Protein AF-A0A6A5GXC2-F1 (afdb_monomer_lite)

pLDDT: mean 71.83, std 20.74, range [25.66, 94.94]

Organism: Caenorhabditis remanei (NCBI:txid31234)

Structure (mmCIF, N/CA/C/O backbone):
data_AF-A0A6A5GXC2-F1
#
_entry.id   AF-A0A6A5GXC2-F1
#
loop_
_atom_site.group_PDB
_atom_site.id
_atom_site.type_symbol
_atom_site.label_atom_id
_atom_site.label_alt_id
_atom_site.label_comp_id
_atom_site.label_asym_id
_atom_site.label_entity_id
_atom_site.label_seq_id
_atom_site.pdbx_PDB_ins_code
_atom_site.Cartn_x
_atom_site.Cartn_y
_atom_site.Cartn_z
_atom_site.occupancy
_atom_site.B_iso_or_equiv
_atom_site.auth_seq_id
_atom_site.auth_comp_id
_atom_site.auth_asym_id
_atom_site.auth_atom_id
_atom_site.pdbx_PDB_model_num
ATOM 1 N N . MET A 1 1 ? 0.420 6.815 3.895 1.00 83.75 1 MET A N 1
ATOM 2 C CA . MET A 1 1 ? -0.175 5.538 4.360 1.00 83.75 1 MET A CA 1
ATOM 3 C C . MET A 1 1 ? -1.663 5.620 4.119 1.00 83.75 1 MET A C 1
ATOM 5 O O . MET A 1 1 ? -2.232 6.688 4.303 1.00 83.75 1 MET A O 1
ATOM 9 N N . GLU A 1 2 ? -2.274 4.521 3.704 1.00 85.44 2 GLU A N 1
ATOM 10 C CA . GLU A 1 2 ? -3.688 4.457 3.348 1.00 85.44 2 GLU A CA 1
ATOM 11 C C . GLU A 1 2 ? -4.340 3.332 4.163 1.00 85.44 2 GLU A C 1
ATOM 13 O O . GLU A 1 2 ? -3.751 2.260 4.303 1.00 85.44 2 GLU A O 1
ATOM 18 N N . ILE A 1 3 ? -5.524 3.574 4.725 1.00 88.31 3 ILE A N 1
ATOM 19 C CA . ILE A 1 3 ? -6.339 2.590 5.449 1.00 88.31 3 ILE A CA 1
ATOM 20 C C . ILE A 1 3 ? -7.726 2.559 4.806 1.00 88.31 3 ILE A C 1
ATOM 22 O O . ILE A 1 3 ? -8.329 3.608 4.586 1.00 88.31 3 ILE A O 1
ATOM 26 N N . LEU A 1 4 ? -8.235 1.357 4.548 1.00 90.12 4 LEU A N 1
ATOM 27 C CA . LEU A 1 4 ? -9.631 1.091 4.220 1.00 90.12 4 LEU A CA 1
ATOM 28 C C . LEU A 1 4 ? -10.255 0.357 5.414 1.00 90.12 4 LEU A C 1
ATOM 30 O O . LEU A 1 4 ? -9.763 -0.704 5.798 1.00 90.12 4 LEU A O 1
ATOM 34 N N . ILE A 1 5 ? -11.305 0.921 6.011 1.00 92.44 5 ILE A N 1
ATOM 35 C CA . ILE A 1 5 ? -11.940 0.411 7.236 1.00 92.44 5 ILE A CA 1
ATOM 36 C C . ILE A 1 5 ? -13.462 0.343 7.089 1.00 92.44 5 ILE A C 1
ATOM 38 O O . ILE A 1 5 ? -14.078 1.229 6.505 1.00 92.44 5 ILE A O 1
ATOM 42 N N . GLU A 1 6 ? -14.074 -0.705 7.631 1.00 93.81 6 GLU A N 1
ATOM 43 C CA . GLU A 1 6 ? -15.514 -0.951 7.602 1.00 93.81 6 GLU A CA 1
ATOM 44 C C . GLU A 1 6 ? -15.979 -1.538 8.944 1.00 93.81 6 GLU A C 1
ATOM 46 O O . GLU A 1 6 ? -15.359 -2.454 9.493 1.00 93.81 6 GLU A O 1
ATOM 51 N N . SER A 1 7 ? -17.090 -1.020 9.466 1.00 93.38 7 SER A N 1
ATOM 52 C CA . SER A 1 7 ? -17.724 -1.469 10.709 1.00 93.38 7 SER A CA 1
ATOM 53 C C . SER A 1 7 ? -19.092 -2.078 10.410 1.00 93.38 7 SER A C 1
ATOM 55 O O . SER A 1 7 ? -19.846 -1.525 9.616 1.00 93.38 7 SER A O 1
ATOM 57 N N . GLY A 1 8 ? -19.449 -3.180 11.072 1.00 93.12 8 GLY A N 1
ATOM 58 C CA . GLY A 1 8 ? -20.796 -3.766 11.020 1.00 93.12 8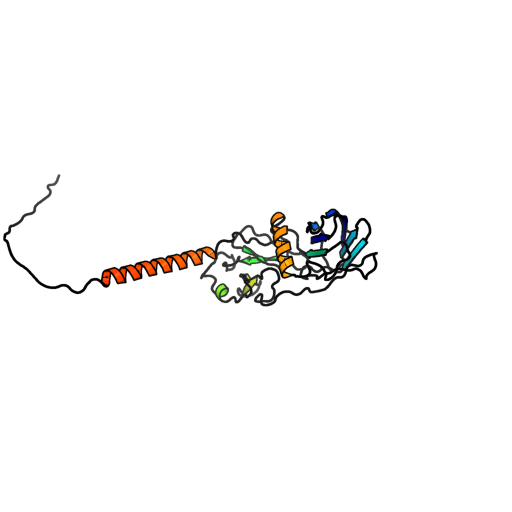 GLY A CA 1
ATOM 59 C C . GLY A 1 8 ? -21.833 -2.991 11.847 1.00 93.12 8 GLY A C 1
ATOM 60 O O . GLY A 1 8 ? -23.008 -3.341 11.860 1.00 93.12 8 GLY A O 1
ATOM 61 N N . ALA A 1 9 ? -21.415 -1.935 12.553 1.00 92.44 9 ALA A N 1
ATOM 62 C CA . ALA A 1 9 ? -22.283 -1.063 13.340 1.00 92.44 9 ALA A CA 1
ATOM 63 C C . ALA A 1 9 ? -21.926 0.420 13.149 1.00 92.44 9 ALA A C 1
ATOM 65 O O . ALA A 1 9 ? -20.774 0.771 12.887 1.00 92.44 9 ALA A O 1
ATOM 66 N N . SER A 1 10 ? -22.908 1.307 13.319 1.00 93.75 10 SER A N 1
ATOM 67 C CA . SER A 1 10 ? -22.686 2.756 13.248 1.00 93.75 10 SER A CA 1
ATOM 68 C C . SER A 1 10 ? -21.983 3.249 14.518 1.00 93.75 10 SER A C 1
ATOM 70 O O . SER A 1 10 ? -22.605 3.271 15.579 1.00 93.75 10 SER A O 1
ATOM 72 N N . ILE A 1 11 ? -20.716 3.665 14.426 1.00 93.12 11 ILE A N 1
ATOM 73 C CA . ILE A 1 11 ? -19.897 4.062 15.590 1.00 93.12 11 ILE A CA 1
ATOM 74 C C . ILE A 1 11 ? -19.119 5.360 15.363 1.00 93.12 11 ILE A C 1
ATOM 76 O O . ILE A 1 11 ? -18.711 5.658 14.241 1.00 93.12 11 ILE A O 1
ATOM 80 N N . HIS A 1 12 ? -18.870 6.097 16.446 1.00 94.25 12 HIS A N 1
ATOM 81 C CA . HIS A 1 12 ? -17.772 7.059 16.479 1.00 94.25 12 HIS A CA 1
ATOM 82 C C . HIS A 1 12 ? -16.473 6.272 16.680 1.00 94.25 12 HIS A C 1
ATOM 84 O O . HIS A 1 12 ? -16.412 5.401 17.548 1.00 94.25 12 HIS A O 1
ATOM 90 N N . ALA A 1 13 ? -15.458 6.564 15.871 1.00 92.88 13 ALA A N 1
ATOM 91 C CA . ALA A 1 13 ? -14.142 5.946 15.950 1.00 92.88 13 ALA A CA 1
ATOM 92 C C . ALA A 1 13 ? -13.040 7.015 15.939 1.00 92.88 13 ALA A C 1
ATOM 94 O O . ALA A 1 13 ? -13.012 7.883 15.059 1.00 92.88 13 ALA A O 1
ATOM 95 N N . GLU A 1 14 ? -12.114 6.921 16.889 1.00 94.94 14 GLU A N 1
ATOM 96 C CA . GLU A 1 14 ? -10.816 7.592 16.846 1.00 94.94 14 GLU A CA 1
ATOM 97 C C . GLU A 1 14 ? -9.795 6.628 16.240 1.00 94.94 14 GLU A C 1
ATOM 99 O O . GLU A 1 14 ? -9.638 5.511 16.728 1.00 94.94 14 GLU A O 1
ATOM 104 N N . LEU A 1 15 ? -9.078 7.044 15.197 1.00 94.56 15 LEU A N 1
ATOM 105 C CA . LEU A 1 15 ? -7.889 6.341 14.719 1.00 94.56 15 LEU A CA 1
ATOM 106 C C . LEU A 1 15 ? -6.648 7.157 15.074 1.00 94.56 15 LEU A C 1
ATOM 108 O O . LEU A 1 15 ? -6.457 8.267 14.569 1.00 94.56 15 LEU A O 1
ATOM 112 N N . VAL A 1 16 ? -5.793 6.568 15.908 1.00 94.44 16 VAL A N 1
ATOM 113 C CA . VAL A 1 16 ? -4.503 7.109 16.336 1.00 94.44 16 VAL A CA 1
ATOM 114 C C . VAL A 1 16 ? -3.392 6.309 15.663 1.00 94.44 16 VAL A C 1
ATOM 116 O O . VAL A 1 16 ? -3.154 5.144 15.983 1.00 94.44 16 VAL A O 1
ATOM 119 N N . VAL A 1 17 ? -2.682 6.940 14.733 1.00 93.31 17 VAL A N 1
ATOM 120 C CA . VAL A 1 17 ? -1.524 6.357 14.050 1.00 93.31 17 VAL A CA 1
ATOM 121 C C . VAL A 1 17 ? -0.259 6.957 14.650 1.00 93.31 17 VAL A C 1
ATOM 123 O O . VAL A 1 17 ? 0.004 8.145 14.472 1.00 93.31 17 VAL A O 1
ATOM 126 N N . THR A 1 18 ? 0.535 6.144 15.343 1.00 91.75 18 THR A N 1
ATOM 127 C CA . THR A 1 18 ? 1.796 6.555 15.975 1.00 91.75 18 THR A CA 1
ATOM 128 C C . THR A 1 18 ? 2.974 5.834 15.334 1.00 91.75 18 THR A C 1
ATOM 130 O O . THR A 1 18 ? 3.013 4.606 15.281 1.00 91.75 18 THR A O 1
ATOM 133 N N . TYR A 1 19 ? 3.963 6.596 14.879 1.00 87.94 19 TYR A N 1
ATOM 134 C CA . TYR A 1 19 ? 5.218 6.092 14.330 1.00 87.94 19 TYR A CA 1
ATOM 135 C C . TYR A 1 19 ? 6.380 6.937 14.863 1.00 87.94 19 TYR A C 1
ATOM 137 O O . TYR A 1 19 ? 6.402 8.161 14.699 1.00 87.94 19 TYR A O 1
ATOM 145 N N . GLU A 1 20 ? 7.357 6.281 15.495 1.00 83.62 20 GLU A N 1
ATOM 146 C CA . GLU A 1 20 ? 8.390 6.953 16.298 1.00 83.62 20 GLU A CA 1
ATOM 147 C C . GLU A 1 20 ? 7.754 7.947 17.293 1.00 83.62 20 GLU A C 1
ATOM 149 O O . GLU A 1 20 ? 6.869 7.570 18.055 1.00 83.62 20 GLU A O 1
ATOM 154 N N . ASN A 1 21 ? 8.173 9.215 17.264 1.00 82.31 21 ASN A N 1
ATOM 155 C CA . ASN A 1 21 ? 7.678 10.278 18.140 1.00 82.31 21 ASN A CA 1
ATOM 156 C C . ASN A 1 21 ? 6.578 11.128 17.465 1.00 82.31 21 ASN A C 1
ATOM 158 O O . ASN A 1 21 ? 6.318 12.250 17.897 1.00 82.31 21 ASN A O 1
ATOM 162 N N . LYS A 1 22 ? 5.978 10.649 16.365 1.00 87.56 22 LYS A N 1
ATOM 163 C CA . LYS A 1 22 ? 4.886 11.328 15.653 1.00 87.56 22 LYS A CA 1
ATOM 164 C C . LYS A 1 22 ? 3.589 10.544 15.817 1.00 87.56 22 LYS A C 1
ATOM 166 O O . LYS A 1 22 ? 3.535 9.380 15.429 1.00 87.56 22 LYS A O 1
ATOM 171 N N . SER A 1 23 ? 2.536 11.214 16.271 1.00 91.25 23 SER A N 1
ATOM 172 C CA . SER A 1 23 ? 1.166 10.692 16.253 1.00 91.25 23 SER A CA 1
ATOM 173 C C . SER A 1 23 ? 0.285 11.539 15.342 1.00 91.25 23 SER A C 1
ATOM 175 O O . SER A 1 23 ? 0.440 12.759 15.277 1.00 91.25 23 SER A O 1
ATOM 177 N N . GLN A 1 24 ? -0.647 10.896 14.646 1.00 93.75 24 GLN A N 1
ATOM 178 C CA . GLN A 1 24 ? -1.736 11.536 13.914 1.00 93.75 24 GLN A CA 1
ATOM 179 C C . GLN A 1 24 ? -3.055 10.943 14.383 1.00 93.75 24 GLN A C 1
ATOM 181 O O . GLN A 1 24 ? -3.175 9.728 14.514 1.00 93.75 24 GLN A O 1
ATOM 186 N N . VAL A 1 25 ? -4.032 11.811 14.626 1.00 93.00 25 VAL A N 1
ATOM 187 C CA . VAL A 1 25 ? -5.357 11.445 15.127 1.00 93.00 25 VAL A CA 1
ATOM 188 C C . VAL A 1 25 ? -6.393 11.816 14.074 1.00 93.00 25 VAL A C 1
ATOM 190 O O . VAL A 1 25 ? -6.326 12.896 13.482 1.00 93.00 25 VAL A O 1
ATOM 193 N N . THR A 1 26 ? -7.365 10.942 13.829 1.00 93.81 26 THR A N 1
ATOM 194 C CA . THR A 1 26 ? -8.531 11.272 13.009 1.00 93.81 26 THR A CA 1
ATOM 195 C C . THR A 1 26 ? -9.798 10.674 13.605 1.00 93.81 26 THR A C 1
ATOM 197 O O . THR A 1 26 ? -9.819 9.514 14.000 1.00 93.81 26 THR A O 1
ATOM 200 N N . TRP A 1 27 ? -10.861 11.474 13.636 1.00 92.94 27 TRP A N 1
ATOM 201 C CA . TRP A 1 27 ? -12.180 11.079 14.126 1.00 92.94 27 TRP A CA 1
ATOM 202 C C . TRP A 1 27 ? -13.110 10.809 12.944 1.00 92.94 27 TRP A C 1
ATOM 204 O O . TRP A 1 27 ? -13.134 11.601 11.994 1.00 92.94 27 TRP A O 1
ATOM 214 N N . ARG A 1 28 ? -13.869 9.710 12.974 1.00 92.56 28 ARG A N 1
ATOM 215 C CA . ARG A 1 28 ? -14.873 9.361 11.954 1.00 92.56 28 ARG A CA 1
ATOM 216 C C . ARG A 1 28 ? -16.154 8.836 12.589 1.00 92.56 28 ARG A C 1
ATOM 218 O O . ARG A 1 28 ? -16.118 8.212 13.644 1.00 92.56 28 ARG A O 1
ATOM 225 N N . GLN A 1 29 ? -17.276 9.068 11.912 1.00 93.75 29 GLN A N 1
ATOM 226 C CA . GLN A 1 29 ? -18.556 8.435 12.217 1.00 93.75 29 GLN A CA 1
ATOM 227 C C . GLN A 1 29 ? -18.783 7.321 11.195 1.00 93.75 29 GLN A C 1
ATOM 229 O O . GLN A 1 29 ? -19.499 7.511 10.209 1.00 93.75 29 GLN A O 1
ATOM 234 N N . LEU A 1 30 ? -18.154 6.169 11.439 1.00 93.25 30 LEU A N 1
ATOM 235 C CA . LEU A 1 30 ? -18.263 5.006 10.565 1.00 93.25 30 LEU A CA 1
ATOM 236 C C . LEU A 1 30 ? -19.730 4.577 10.480 1.00 93.25 30 LEU A C 1
ATOM 238 O O . LEU A 1 30 ? -20.412 4.439 11.501 1.00 93.25 30 LEU A O 1
ATOM 242 N N . LYS A 1 31 ? -20.221 4.370 9.260 1.00 93.94 31 LYS A N 1
ATOM 243 C CA . LYS A 1 31 ? -21.556 3.815 9.006 1.00 93.94 31 LYS A CA 1
ATOM 244 C C . LYS A 1 31 ? -21.475 2.293 8.915 1.00 93.94 31 LYS A C 1
ATOM 246 O O . LYS A 1 31 ? -20.462 1.758 8.470 1.00 93.94 31 LYS A O 1
ATOM 251 N N . ALA A 1 32 ? -22.557 1.618 9.300 1.00 93.62 32 ALA A N 1
ATOM 252 C CA . ALA A 1 32 ? -22.667 0.170 9.153 1.00 93.62 32 ALA A CA 1
ATOM 253 C C . ALA A 1 32 ? -22.467 -0.256 7.683 1.00 93.62 32 ALA A C 1
ATOM 255 O O . ALA A 1 32 ? -22.965 0.410 6.769 1.00 93.62 32 ALA A O 1
ATOM 256 N N . ASP A 1 33 ? -21.694 -1.325 7.480 1.00 91.56 33 ASP A N 1
ATOM 257 C CA . ASP A 1 33 ? -21.388 -1.981 6.198 1.00 91.56 33 ASP A CA 1
ATOM 258 C C . ASP A 1 33 ? -20.957 -1.014 5.072 1.00 91.56 33 ASP A C 1
ATOM 260 O O . ASP A 1 33 ? -21.214 -1.228 3.886 1.00 91.56 33 ASP A O 1
ATOM 264 N N . THR A 1 34 ? -20.301 0.092 5.447 1.00 90.75 34 THR A N 1
ATOM 265 C CA . THR A 1 34 ? -19.839 1.142 4.530 1.00 90.75 34 THR A CA 1
ATOM 266 C C . THR A 1 34 ? -18.327 1.349 4.682 1.00 90.75 34 THR A C 1
ATOM 268 O O . THR A 1 34 ? -17.902 1.883 5.708 1.00 90.75 34 THR A O 1
ATOM 271 N N . PRO A 1 35 ? -17.498 0.984 3.683 1.00 91.12 35 PRO A N 1
ATOM 272 C CA . PRO A 1 35 ? -16.059 1.222 3.748 1.00 91.12 35 PRO A CA 1
ATOM 273 C C . PRO A 1 35 ? -15.711 2.715 3.679 1.00 91.12 35 PRO A C 1
ATOM 275 O O . PRO A 1 35 ? -16.106 3.410 2.735 1.00 91.12 35 PRO A O 1
ATOM 278 N N . GLU A 1 36 ? -14.906 3.183 4.633 1.00 91.19 36 GLU A N 1
ATOM 279 C CA . GLU A 1 36 ? -14.249 4.491 4.619 1.00 91.19 36 GLU A CA 1
ATOM 280 C C . GLU A 1 36 ? -12.757 4.361 4.286 1.00 91.19 36 GLU A C 1
ATOM 282 O O . GLU A 1 36 ? -12.074 3.441 4.736 1.00 91.19 36 GLU A O 1
ATOM 287 N N . PHE A 1 37 ? -12.248 5.313 3.502 1.00 88.56 37 PHE A N 1
ATOM 288 C CA . PHE A 1 37 ? -10.847 5.399 3.089 1.00 88.56 37 PHE A CA 1
ATOM 289 C C . PHE A 1 37 ? -10.166 6.587 3.778 1.00 88.56 37 PHE A C 1
ATOM 291 O O . PHE A 1 37 ? -10.686 7.705 3.763 1.00 88.56 37 PHE A O 1
ATOM 298 N N . LEU A 1 38 ? -8.999 6.346 4.377 1.00 88.56 38 LEU A N 1
ATOM 299 C CA . LEU A 1 38 ? -8.275 7.290 5.226 1.00 88.56 38 LEU A CA 1
ATOM 300 C C . LEU A 1 38 ? -6.803 7.371 4.805 1.00 88.56 38 LEU A C 1
ATOM 302 O O . LEU A 1 38 ? -6.115 6.353 4.736 1.00 88.56 38 LEU A O 1
ATOM 306 N N . THR A 1 39 ? -6.304 8.585 4.574 1.00 87.00 39 THR A N 1
ATOM 307 C CA . THR A 1 39 ? -4.903 8.848 4.208 1.00 87.00 39 THR A CA 1
ATOM 308 C C . THR A 1 39 ? -4.171 9.541 5.357 1.00 87.00 39 THR A C 1
ATOM 310 O O . THR A 1 39 ? -4.708 10.456 5.978 1.00 87.00 39 THR A O 1
ATOM 313 N N . PHE A 1 40 ? -2.940 9.105 5.624 1.00 85.56 40 PHE A N 1
ATOM 314 C CA . PHE A 1 40 ? -2.052 9.630 6.662 1.00 85.56 40 PHE A CA 1
ATOM 315 C C . PHE A 1 40 ? -0.638 9.835 6.092 1.00 85.56 40 PHE A C 1
ATOM 317 O O . PHE A 1 40 ? 0.011 8.869 5.672 1.00 85.56 40 PHE A O 1
ATOM 324 N N . ASP A 1 41 ? -0.147 11.075 6.088 1.00 84.19 41 ASP A N 1
ATOM 325 C CA . ASP A 1 41 ? 1.068 11.491 5.368 1.00 84.19 41 ASP A CA 1
ATOM 326 C C . ASP A 1 41 ? 2.206 11.951 6.293 1.00 84.19 41 ASP A C 1
ATOM 328 O O . ASP A 1 41 ? 2.036 12.120 7.494 1.00 84.19 41 ASP A O 1
ATOM 332 N N . GLY A 1 42 ? 3.417 12.149 5.760 1.00 78.19 42 GLY A N 1
ATOM 333 C CA . GLY A 1 42 ? 4.556 12.677 6.535 1.00 78.19 42 GLY A CA 1
ATOM 334 C C . GLY A 1 42 ? 5.203 11.700 7.535 1.00 78.19 42 GLY A C 1
ATOM 335 O O . GLY A 1 42 ? 6.134 12.080 8.264 1.00 78.19 42 GLY A O 1
ATOM 336 N N . PHE A 1 43 ? 4.757 10.441 7.552 1.00 77.81 43 PHE A N 1
ATOM 337 C CA . PHE A 1 43 ? 5.463 9.323 8.176 1.00 77.81 43 PHE A CA 1
ATOM 338 C C . PHE A 1 43 ? 6.628 8.870 7.285 1.00 77.81 43 PHE A C 1
ATOM 340 O O . PHE A 1 43 ? 6.420 8.409 6.164 1.00 77.81 43 PHE A O 1
ATOM 347 N N . ASN A 1 44 ? 7.860 8.995 7.786 1.00 75.88 44 ASN A N 1
ATOM 348 C CA . ASN A 1 44 ? 9.051 8.466 7.121 1.00 75.88 44 ASN A CA 1
ATOM 349 C C . ASN A 1 44 ? 9.246 7.006 7.550 1.00 75.88 44 ASN A C 1
ATOM 351 O O . ASN A 1 44 ? 9.818 6.740 8.605 1.00 75.88 44 ASN A O 1
ATOM 355 N N . ILE A 1 45 ? 8.696 6.080 6.767 1.00 70.69 45 ILE A N 1
ATOM 356 C CA . ILE A 1 45 ? 8.597 4.663 7.125 1.00 70.69 45 ILE A CA 1
ATOM 357 C C . ILE A 1 45 ? 9.975 3.997 7.017 1.00 70.69 45 ILE A C 1
ATOM 359 O O . ILE A 1 45 ? 10.414 3.588 5.942 1.00 70.69 45 ILE A O 1
ATOM 363 N N . SER A 1 46 ? 10.646 3.870 8.162 1.00 69.06 46 SER A N 1
ATOM 364 C CA . SER A 1 46 ? 11.870 3.085 8.329 1.00 69.06 46 SER A CA 1
ATOM 365 C C . SER A 1 46 ? 11.600 1.811 9.148 1.00 69.06 46 SER A C 1
ATOM 367 O O . SER A 1 46 ? 10.461 1.513 9.504 1.00 69.06 46 SER A O 1
ATOM 369 N N . ARG A 1 47 ? 12.648 1.036 9.462 1.00 70.75 47 ARG A N 1
ATOM 370 C CA . ARG A 1 47 ? 12.565 -0.245 10.195 1.00 70.75 47 ARG A CA 1
ATOM 371 C C . ARG A 1 47 ? 12.302 -0.065 11.703 1.00 70.75 47 ARG A C 1
ATOM 373 O O . ARG A 1 47 ? 13.069 -0.555 12.530 1.00 70.75 47 ARG A O 1
ATOM 380 N N . ARG A 1 48 ? 11.241 0.654 12.071 1.00 83.62 48 ARG A N 1
ATOM 381 C CA . ARG A 1 48 ? 10.799 0.879 13.458 1.00 83.62 48 ARG A CA 1
ATOM 382 C C . ARG A 1 48 ? 9.315 0.555 13.615 1.00 83.62 48 ARG A C 1
ATOM 384 O O . ARG A 1 48 ? 8.643 0.257 12.635 1.00 83.62 48 ARG A O 1
ATOM 391 N N . LEU A 1 49 ? 8.820 0.569 14.850 1.00 88.50 49 LEU A N 1
ATOM 392 C CA . LEU A 1 49 ? 7.429 0.233 15.142 1.00 88.50 49 LEU A CA 1
ATOM 393 C C . LEU A 1 49 ? 6.464 1.330 14.670 1.00 88.50 49 LEU A C 1
ATOM 395 O O . L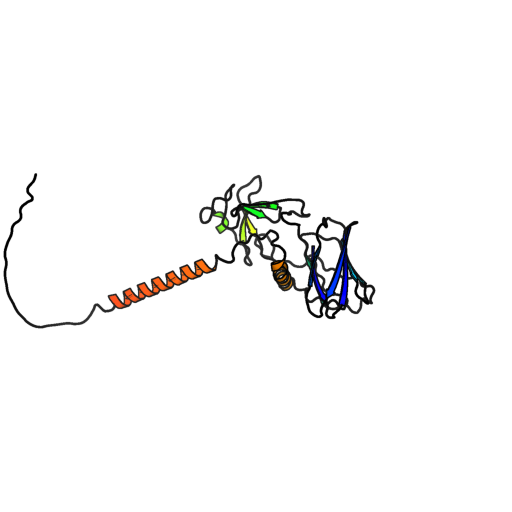EU A 1 49 ? 6.621 2.506 15.003 1.00 88.50 49 LEU A O 1
ATOM 399 N N . LEU A 1 50 ? 5.444 0.895 13.937 1.00 90.12 50 LEU A N 1
ATOM 400 C CA . LEU A 1 50 ? 4.176 1.582 13.743 1.00 90.12 50 LEU A CA 1
ATOM 401 C C . LEU A 1 50 ? 3.171 0.987 14.735 1.00 90.12 50 LEU A C 1
ATOM 403 O O . LEU A 1 50 ? 3.096 -0.235 14.881 1.00 90.12 50 LEU A O 1
ATOM 407 N N . ASN A 1 51 ? 2.393 1.846 15.383 1.00 92.94 51 ASN A N 1
ATOM 408 C CA . ASN A 1 51 ? 1.195 1.472 16.120 1.00 92.94 51 ASN A CA 1
ATOM 409 C C . ASN A 1 51 ? -0.018 2.149 15.469 1.00 92.94 51 ASN A C 1
ATOM 411 O O . ASN A 1 51 ? -0.026 3.369 15.304 1.00 92.94 51 ASN A O 1
ATOM 415 N N . ILE A 1 52 ? -1.038 1.367 15.132 1.00 93.62 52 ILE A N 1
ATOM 416 C CA . ILE A 1 52 ? -2.363 1.865 14.760 1.00 93.62 52 ILE A CA 1
ATOM 417 C C . ILE A 1 52 ? -3.304 1.466 15.893 1.00 93.62 52 ILE A C 1
ATOM 419 O O . ILE A 1 52 ? -3.603 0.284 16.042 1.00 93.62 52 ILE A O 1
ATOM 423 N N . THR A 1 53 ? -3.762 2.433 16.685 1.00 94.12 53 THR A N 1
ATOM 424 C CA . THR A 1 53 ? -4.814 2.226 17.686 1.00 94.12 53 THR A CA 1
ATOM 425 C C . THR A 1 53 ? -6.136 2.763 17.155 1.00 94.12 53 THR A C 1
ATOM 427 O O . THR A 1 53 ? -6.180 3.835 16.552 1.00 94.12 53 THR A O 1
ATOM 430 N N . ILE A 1 54 ? -7.214 2.027 17.401 1.00 93.81 54 ILE A N 1
ATOM 431 C CA . ILE A 1 54 ? -8.589 2.417 17.115 1.00 93.81 54 ILE A CA 1
ATOM 432 C C . ILE A 1 54 ? -9.349 2.408 18.441 1.00 93.81 54 ILE A C 1
ATOM 434 O O . ILE A 1 54 ? -9.365 1.386 19.132 1.00 93.81 54 ILE A O 1
ATOM 438 N N . HIS A 1 55 ? -9.958 3.534 18.800 1.00 92.19 55 HIS A N 1
ATOM 439 C CA . HIS A 1 55 ? -10.863 3.637 19.941 1.00 92.19 55 HIS A CA 1
ATOM 440 C C . HIS A 1 55 ? -12.294 3.795 19.429 1.00 92.19 55 HIS A C 1
ATOM 442 O O . HIS A 1 55 ? -12.551 4.625 18.557 1.00 92.19 55 HIS A O 1
ATOM 448 N N . ASP A 1 56 ? -13.216 3.013 19.977 1.00 87.06 56 ASP A N 1
ATOM 449 C CA . ASP A 1 56 ? -14.657 3.210 19.826 1.00 87.06 56 ASP A CA 1
ATOM 450 C C . ASP A 1 56 ? -15.287 3.520 21.198 1.00 87.06 56 ASP A C 1
ATOM 452 O O . ASP A 1 56 ? -14.589 3.654 22.204 1.00 87.06 56 ASP A O 1
ATOM 456 N N . ASN A 1 57 ? -16.613 3.657 21.258 1.00 81.75 57 ASN A N 1
ATOM 457 C CA . ASN A 1 57 ? -17.337 3.988 22.494 1.00 81.75 57 ASN A CA 1
ATOM 458 C C . ASN A 1 57 ? -17.179 2.950 23.634 1.00 81.75 57 ASN A C 1
ATOM 460 O O . ASN A 1 57 ? -17.589 3.230 24.761 1.00 81.75 57 ASN A O 1
ATOM 464 N N . VAL A 1 58 ? -16.668 1.747 23.345 1.00 80.06 58 VAL A N 1
ATOM 465 C CA . VAL A 1 58 ? -16.591 0.594 24.257 1.00 80.06 58 VAL A CA 1
ATOM 466 C C . VAL A 1 58 ? -15.199 -0.053 24.256 1.00 80.06 58 VAL A C 1
ATOM 468 O O . VAL A 1 58 ? -14.724 -0.460 25.320 1.00 80.06 58 VAL A O 1
ATOM 471 N N . THR A 1 59 ? -14.536 -0.167 23.098 1.00 84.44 59 THR A N 1
ATOM 472 C CA . THR A 1 59 ? -13.261 -0.894 22.956 1.00 84.44 59 THR A CA 1
ATOM 473 C C . THR A 1 59 ? -12.078 -0.017 22.541 1.00 84.44 59 THR A C 1
ATOM 475 O O . THR A 1 59 ? -12.204 1.086 22.013 1.00 84.44 59 THR A O 1
ATOM 478 N N . SER A 1 60 ? -10.885 -0.546 22.803 1.00 89.12 60 SER A N 1
ATOM 479 C CA . SER A 1 60 ? -9.599 -0.021 22.363 1.00 89.12 60 SER A CA 1
ATOM 480 C C . SER A 1 60 ? -8.827 -1.167 21.719 1.00 89.12 60 SER A C 1
ATOM 482 O O . SER A 1 60 ? -8.491 -2.151 22.386 1.00 89.12 60 SER A O 1
ATOM 484 N N . SER A 1 61 ? -8.582 -1.054 20.416 1.00 91.75 61 SER A N 1
ATOM 485 C CA . SER A 1 61 ? -8.019 -2.111 19.577 1.00 91.75 61 SER A CA 1
ATOM 486 C C . SER A 1 61 ? -6.782 -1.600 18.843 1.00 91.75 61 SER A C 1
ATOM 488 O O . SER A 1 61 ? -6.866 -0.644 18.079 1.00 91.75 61 SER A O 1
ATOM 490 N N . SER A 1 62 ? -5.620 -2.213 19.070 1.00 92.19 62 SER A N 1
ATOM 491 C CA . SER A 1 62 ? -4.329 -1.764 18.538 1.00 92.19 62 SER A CA 1
ATOM 492 C C . SER A 1 62 ? -3.607 -2.813 17.696 1.00 92.19 62 SER A C 1
ATOM 494 O O . SER A 1 62 ? -3.770 -4.023 17.871 1.00 92.19 62 SER A O 1
ATOM 496 N N . LEU A 1 63 ? -2.781 -2.329 16.769 1.00 92.00 63 LEU A N 1
ATOM 497 C CA . LEU A 1 63 ? -1.970 -3.129 15.864 1.00 92.00 63 LEU A CA 1
ATOM 498 C C . LEU A 1 63 ? -0.543 -2.574 15.826 1.00 92.00 63 LEU A C 1
ATOM 500 O O . LEU A 1 63 ? -0.305 -1.486 15.301 1.00 92.00 63 LEU A O 1
ATOM 504 N N . ILE A 1 64 ? 0.407 -3.333 16.377 1.00 90.75 64 ILE A N 1
ATOM 505 C CA . ILE A 1 64 ? 1.806 -2.916 16.542 1.00 90.75 64 ILE A CA 1
ATOM 506 C C . ILE A 1 64 ? 2.711 -3.828 15.713 1.00 90.75 64 ILE A C 1
ATOM 508 O O . ILE A 1 64 ? 2.758 -5.036 15.942 1.00 90.75 64 ILE A O 1
ATOM 512 N N . PHE A 1 65 ? 3.447 -3.262 14.755 1.00 89.62 65 PHE A N 1
ATOM 513 C CA . PHE A 1 65 ? 4.345 -4.021 13.878 1.00 89.62 65 PHE A CA 1
ATOM 514 C C . PHE A 1 65 ? 5.427 -3.135 13.244 1.00 89.62 65 PHE A C 1
ATOM 516 O O . PHE A 1 65 ? 5.404 -1.913 13.368 1.00 89.62 65 PHE A O 1
ATOM 523 N N . VAL A 1 66 ? 6.390 -3.751 12.549 1.00 85.81 66 VAL A N 1
ATOM 524 C CA . VAL A 1 66 ? 7.365 -3.028 11.712 1.00 85.81 66 VAL A CA 1
ATOM 525 C C . VAL A 1 66 ? 6.868 -3.017 10.257 1.00 85.81 66 VAL A C 1
ATOM 527 O O . VAL A 1 66 ? 6.890 -4.079 9.617 1.00 85.81 66 VAL A O 1
ATOM 530 N N . PRO A 1 67 ? 6.409 -1.869 9.722 1.00 81.06 67 PRO A N 1
ATOM 531 C CA . PRO A 1 67 ? 6.054 -1.725 8.314 1.00 81.06 67 PRO A CA 1
ATOM 532 C C . PRO A 1 67 ? 7.274 -1.856 7.389 1.00 81.06 67 PRO A C 1
ATOM 534 O O . PRO A 1 67 ? 8.402 -1.499 7.731 1.00 81.06 67 PRO A O 1
ATOM 537 N N . ASN A 1 68 ? 7.023 -2.349 6.182 1.00 72.38 68 ASN A N 1
ATOM 538 C CA . ASN A 1 68 ? 7.967 -2.444 5.078 1.00 72.38 68 ASN A CA 1
ATOM 539 C C . ASN A 1 68 ? 7.201 -2.098 3.799 1.00 72.38 68 ASN A C 1
ATOM 541 O O . ASN A 1 68 ? 6.181 -2.724 3.519 1.00 72.38 68 ASN A O 1
ATOM 545 N N . LYS A 1 69 ? 7.680 -1.112 3.030 1.00 64.56 69 LYS A N 1
ATOM 546 C CA . LYS A 1 69 ? 6.966 -0.542 1.874 1.00 64.56 69 LYS A CA 1
ATOM 547 C C . LYS A 1 69 ? 6.519 -1.599 0.853 1.00 64.56 69 LYS A C 1
ATOM 549 O O . LYS A 1 69 ? 5.463 -1.450 0.252 1.00 64.56 69 LYS A O 1
ATOM 554 N N . ASN A 1 70 ? 7.319 -2.647 0.663 1.00 62.69 70 ASN A N 1
ATOM 555 C CA . ASN A 1 70 ? 7.073 -3.662 -0.362 1.00 62.69 70 ASN A CA 1
ATOM 556 C C . ASN A 1 70 ? 6.303 -4.894 0.159 1.00 62.69 70 ASN A C 1
ATOM 558 O O . ASN A 1 70 ? 6.045 -5.803 -0.631 1.00 62.69 70 ASN A O 1
ATOM 562 N N . HIS A 1 71 ? 5.946 -4.955 1.449 1.00 66.62 71 HIS A N 1
ATOM 563 C CA . HIS A 1 71 ? 5.188 -6.077 2.012 1.00 66.62 71 HIS A CA 1
ATOM 564 C C . HIS A 1 71 ? 3.687 -5.805 2.040 1.00 66.62 71 HIS A C 1
ATOM 566 O O . HIS A 1 71 ? 3.258 -4.732 2.467 1.00 66.62 71 HIS A O 1
ATOM 572 N N . ASP A 1 72 ? 2.908 -6.822 1.675 1.00 71.75 72 ASP A N 1
ATOM 573 C CA . ASP A 1 72 ? 1.461 -6.806 1.876 1.00 71.75 72 ASP A CA 1
ATOM 574 C C . ASP A 1 72 ? 1.144 -7.528 3.185 1.00 71.75 72 ASP A C 1
ATOM 576 O O . ASP A 1 72 ? 1.619 -8.637 3.443 1.00 71.75 72 ASP A O 1
ATOM 580 N N . TYR A 1 73 ? 0.328 -6.893 4.020 1.00 76.94 73 TYR A N 1
ATOM 581 C CA . TYR A 1 73 ? -0.034 -7.400 5.337 1.00 76.94 73 TYR A CA 1
ATOM 582 C C . TYR A 1 73 ? -1.456 -7.946 5.309 1.00 76.94 73 TYR A C 1
ATOM 584 O O . TYR A 1 73 ? -2.390 -7.189 5.048 1.00 76.94 73 TYR A O 1
ATOM 592 N N . ALA A 1 74 ? -1.610 -9.240 5.589 1.00 78.81 74 ALA A N 1
ATOM 593 C CA . ALA A 1 74 ? -2.909 -9.823 5.884 1.00 78.81 74 ALA A CA 1
ATOM 594 C C . ALA A 1 74 ? -3.327 -9.402 7.291 1.00 78.81 74 ALA A C 1
ATOM 596 O O . ALA A 1 74 ? -2.496 -9.325 8.197 1.00 78.81 74 ALA A O 1
ATOM 597 N N . ILE A 1 75 ? -4.623 -9.196 7.478 1.00 87.56 75 ILE A N 1
ATOM 598 C CA . ILE A 1 75 ? -5.270 -9.249 8.785 1.00 87.56 75 ILE A CA 1
ATOM 599 C C . ILE A 1 75 ? -6.449 -10.190 8.590 1.00 87.56 75 ILE A C 1
ATOM 601 O O . ILE A 1 75 ? -7.410 -9.827 7.917 1.00 87.56 75 ILE A O 1
ATOM 605 N N . ASN A 1 76 ? -6.356 -11.418 9.091 1.00 87.31 76 ASN A N 1
ATOM 606 C CA . ASN A 1 76 ? -7.413 -12.408 8.859 1.00 87.31 76 ASN A CA 1
ATOM 607 C C . ASN A 1 76 ? -8.678 -12.110 9.676 1.00 87.31 76 ASN A C 1
ATOM 609 O O . ASN A 1 76 ? -9.785 -12.294 9.176 1.00 87.31 76 ASN A O 1
ATOM 613 N N . ASP A 1 77 ? -8.503 -11.620 10.905 1.00 89.75 77 ASP A N 1
ATOM 614 C CA . ASP A 1 77 ? -9.550 -11.537 11.921 1.00 89.75 77 ASP A CA 1
ATOM 615 C C . ASP A 1 77 ? -9.516 -10.174 12.630 1.00 89.75 77 ASP A C 1
ATOM 617 O O . ASP A 1 77 ? -8.445 -9.622 12.912 1.00 89.75 77 ASP A O 1
ATOM 621 N N . LEU A 1 78 ? -10.695 -9.631 12.937 1.00 90.88 78 LEU A N 1
ATOM 622 C CA . LEU A 1 78 ? -10.899 -8.288 13.481 1.00 90.88 78 LEU A CA 1
ATOM 623 C C . LEU A 1 78 ? -11.680 -8.325 14.801 1.00 90.88 78 LEU A C 1
ATOM 625 O O . LEU A 1 78 ? -12.545 -9.183 14.975 1.00 90.88 78 LEU A O 1
ATOM 629 N N . PRO A 1 79 ? -11.425 -7.397 15.738 1.00 90.75 79 PRO A N 1
ATOM 630 C CA . PRO A 1 79 ? -12.288 -7.214 16.895 1.00 90.75 79 PRO A CA 1
ATOM 631 C C . PRO A 1 79 ? -13.605 -6.538 16.461 1.00 90.75 79 PRO A C 1
ATOM 633 O O . PRO A 1 79 ? -13.564 -5.560 15.710 1.00 90.75 79 PRO A O 1
ATOM 636 N N . PRO A 1 80 ? -14.777 -6.998 16.932 1.00 89.31 80 PRO A N 1
ATOM 637 C CA . PRO A 1 80 ? -16.037 -6.296 16.718 1.00 89.31 80 PRO A CA 1
ATOM 638 C C . PRO A 1 80 ? -15.983 -4.860 17.268 1.00 89.31 80 PRO A C 1
ATOM 640 O O . PRO A 1 80 ? -15.344 -4.640 18.297 1.00 89.31 80 PRO A O 1
ATOM 643 N N . PRO A 1 81 ? -16.666 -3.891 16.630 1.00 90.81 81 PRO A N 1
ATOM 644 C CA . PRO A 1 81 ? -17.606 -4.059 15.517 1.00 90.81 81 PRO A CA 1
ATOM 645 C C . PRO A 1 81 ? -16.957 -4.043 14.119 1.00 90.81 81 PRO A C 1
ATOM 647 O O . PRO A 1 81 ? -17.680 -4.024 13.123 1.00 90.81 81 PRO A O 1
ATOM 650 N N . PHE A 1 82 ? -15.626 -4.030 14.009 1.00 91.69 82 PHE A N 1
ATOM 651 C CA . PHE A 1 82 ? -14.937 -3.948 12.719 1.00 91.69 82 PHE A CA 1
ATOM 652 C C . PHE A 1 82 ? -15.098 -5.246 11.915 1.00 91.69 82 PHE A C 1
ATOM 654 O O . PHE A 1 82 ? -14.897 -6.342 12.432 1.00 91.69 82 PHE A O 1
ATOM 661 N N . VAL A 1 83 ? -15.463 -5.109 10.638 1.00 93.00 83 VAL A N 1
ATOM 662 C CA . VAL A 1 83 ? -15.709 -6.228 9.703 1.00 93.00 83 VAL A CA 1
ATOM 663 C C . VAL A 1 83 ? -14.842 -6.154 8.449 1.00 93.00 83 VAL A C 1
ATOM 665 O O . VAL A 1 83 ? -14.643 -7.167 7.788 1.00 93.00 83 VAL A O 1
ATOM 668 N N . GLY A 1 84 ? -14.286 -4.983 8.134 1.00 91.62 84 GLY A N 1
ATOM 669 C CA . GLY A 1 84 ? -13.291 -4.805 7.083 1.00 91.62 84 GLY A CA 1
ATOM 670 C C . GLY A 1 84 ? -12.138 -3.940 7.581 1.00 91.62 84 GLY A C 1
ATOM 671 O O . GLY A 1 84 ? -12.362 -2.868 8.141 1.00 91.62 84 GLY A O 1
ATOM 672 N N . PHE A 1 85 ? -10.899 -4.382 7.378 1.00 91.44 85 PHE A N 1
ATOM 673 C CA . PHE A 1 85 ? -9.718 -3.544 7.586 1.00 91.44 85 PHE A CA 1
ATOM 674 C C . PHE A 1 85 ? -8.586 -3.970 6.651 1.00 91.44 85 PHE A C 1
ATOM 676 O O . PHE A 1 85 ? -8.173 -5.126 6.651 1.00 91.44 85 PHE A O 1
ATOM 683 N N . GLN A 1 86 ? -8.029 -3.026 5.899 1.00 87.12 86 GLN A N 1
ATOM 684 C CA . GLN A 1 86 ? -6.763 -3.202 5.193 1.00 87.12 86 GLN A CA 1
ATOM 685 C C . GLN A 1 86 ? -5.963 -1.903 5.257 1.00 87.12 86 GLN A C 1
ATOM 687 O O . GLN A 1 86 ? -6.532 -0.812 5.260 1.00 87.12 86 GLN A O 1
ATOM 692 N N . MET A 1 87 ? -4.635 -2.010 5.243 1.00 84.81 87 MET A N 1
ATOM 693 C CA . MET A 1 87 ? -3.759 -0.863 5.017 1.00 84.81 87 MET A CA 1
ATOM 694 C C . MET A 1 87 ? -2.807 -1.085 3.842 1.00 84.81 87 MET A C 1
ATOM 696 O O . MET A 1 87 ? -2.483 -2.223 3.492 1.00 84.81 87 MET A O 1
ATOM 700 N N . LYS A 1 88 ? -2.338 0.025 3.273 1.00 80.50 88 LYS A N 1
ATOM 701 C CA . LYS A 1 88 ? -1.379 0.092 2.171 1.00 80.50 88 LYS A CA 1
ATOM 702 C C . LYS A 1 88 ? -0.315 1.152 2.465 1.00 80.50 88 LYS A C 1
ATOM 704 O O . LYS A 1 88 ? -0.581 2.211 3.048 1.00 80.50 88 LYS A O 1
ATOM 709 N N . PHE A 1 89 ? 0.916 0.853 2.059 1.00 79.75 89 PHE A N 1
ATOM 710 C CA . PHE A 1 89 ? 2.066 1.736 2.214 1.00 79.75 89 PHE A CA 1
ATOM 711 C C . PHE A 1 89 ? 2.559 2.211 0.850 1.00 79.75 89 PHE A C 1
ATOM 713 O O . PHE A 1 89 ? 2.762 1.429 -0.071 1.00 79.75 89 PHE A O 1
ATOM 720 N N . GLY A 1 90 ? 2.762 3.519 0.736 1.00 78.75 90 GLY A N 1
ATOM 721 C CA . GLY A 1 90 ? 3.192 4.190 -0.483 1.00 78.75 90 GLY A CA 1
ATOM 722 C C . GLY A 1 90 ? 4.029 5.415 -0.143 1.00 78.75 90 GLY A C 1
ATOM 723 O O . GLY A 1 90 ? 4.052 5.866 1.006 1.00 78.75 90 GLY A O 1
ATOM 724 N N . CYS A 1 91 ? 4.732 5.939 -1.141 1.00 78.50 91 CYS A N 1
ATOM 725 C CA . CYS A 1 91 ? 5.499 7.171 -1.005 1.00 78.50 91 CYS A CA 1
ATOM 726 C C . CYS A 1 91 ? 4.635 8.399 -1.302 1.00 78.50 91 CYS A C 1
ATOM 728 O O . CYS A 1 91 ? 3.652 8.317 -2.036 1.00 78.50 91 CYS A O 1
ATOM 730 N N . ALA A 1 92 ? 5.067 9.558 -0.802 1.00 81.31 92 ALA A N 1
ATOM 731 C CA . ALA A 1 92 ? 4.604 10.839 -1.322 1.00 81.31 92 ALA A CA 1
ATOM 732 C C . ALA A 1 92 ? 4.909 10.963 -2.831 1.00 81.31 92 ALA A C 1
ATOM 734 O O . ALA A 1 92 ? 5.754 10.239 -3.371 1.00 81.31 92 ALA A O 1
ATOM 735 N N . LYS A 1 93 ? 4.235 11.903 -3.506 1.00 79.38 93 LYS A N 1
ATOM 736 C CA . LYS A 1 93 ? 4.392 12.159 -4.946 1.00 79.38 93 LYS A CA 1
ATOM 737 C C . LYS A 1 93 ? 5.868 12.249 -5.341 1.00 79.38 93 LYS A C 1
ATOM 739 O O . LYS A 1 93 ? 6.651 12.905 -4.664 1.00 79.38 93 LYS A O 1
ATOM 744 N N . ASN A 1 94 ? 6.215 11.591 -6.447 1.00 83.31 94 ASN A N 1
ATOM 745 C CA . ASN A 1 94 ? 7.564 11.514 -7.018 1.00 83.31 94 ASN A CA 1
ATOM 746 C C . ASN A 1 94 ? 8.622 10.804 -6.137 1.00 83.31 94 ASN A C 1
ATOM 748 O O . ASN A 1 94 ? 9.779 10.719 -6.547 1.00 83.31 94 ASN A O 1
ATOM 752 N N . GLY A 1 95 ? 8.236 10.237 -4.985 1.00 83.50 95 GLY A N 1
ATOM 753 C CA . GLY A 1 95 ? 9.089 9.412 -4.128 1.00 83.50 95 GLY A CA 1
ATOM 754 C C . GLY A 1 95 ? 9.089 7.926 -4.514 1.00 83.50 95 GLY A C 1
ATOM 755 O O . GLY A 1 95 ? 8.042 7.322 -4.740 1.00 83.50 95 GLY A O 1
ATOM 756 N N . TYR A 1 96 ? 10.271 7.316 -4.541 1.00 83.00 96 TYR A N 1
ATOM 757 C CA . TYR A 1 96 ? 10.522 5.938 -4.972 1.00 83.00 96 TYR A CA 1
ATOM 758 C C . TYR A 1 96 ? 11.686 5.312 -4.184 1.00 83.00 96 TYR A C 1
ATOM 760 O O . TYR A 1 96 ? 12.278 5.954 -3.318 1.00 83.00 96 TYR A O 1
ATOM 768 N N . GLY A 1 97 ? 12.028 4.055 -4.487 1.00 73.88 97 GLY A N 1
ATOM 769 C CA . GLY A 1 97 ? 13.009 3.292 -3.708 1.00 73.88 97 GLY A CA 1
ATOM 770 C C . GLY A 1 97 ? 12.377 2.566 -2.518 1.00 73.88 97 GLY A C 1
ATOM 771 O O . GLY A 1 97 ? 11.153 2.594 -2.345 1.00 73.88 97 GLY A O 1
ATOM 772 N N . ALA A 1 98 ? 13.188 1.865 -1.727 1.00 73.00 98 ALA A N 1
ATOM 773 C CA . ALA A 1 98 ? 12.703 0.944 -0.692 1.00 73.00 98 ALA A CA 1
ATOM 774 C C . ALA A 1 98 ? 12.137 1.657 0.551 1.00 73.00 98 ALA A C 1
ATOM 776 O O . ALA A 1 98 ? 11.254 1.118 1.215 1.00 73.00 98 ALA A O 1
ATOM 777 N N . ILE A 1 99 ? 12.619 2.867 0.844 1.00 74.50 99 ILE A N 1
ATOM 778 C CA . ILE A 1 99 ? 12.197 3.709 1.978 1.00 74.50 99 ILE A CA 1
ATOM 779 C C . ILE A 1 99 ? 11.839 5.132 1.510 1.00 74.50 99 ILE A C 1
ATOM 781 O O . ILE A 1 99 ? 11.971 6.098 2.254 1.00 74.50 99 ILE A O 1
ATOM 785 N N . CYS A 1 100 ? 11.387 5.260 0.256 1.00 79.38 100 CYS A N 1
ATOM 786 C CA . CYS A 1 100 ? 11.045 6.533 -0.396 1.00 79.38 100 CYS A CA 1
ATOM 787 C C . CYS A 1 100 ? 12.225 7.521 -0.528 1.00 79.38 100 CYS A C 1
ATOM 789 O O . CYS A 1 100 ? 12.018 8.728 -0.659 1.00 79.38 100 CYS A O 1
ATOM 791 N N . GLU A 1 101 ? 13.462 7.013 -0.515 1.00 82.06 101 GLU A N 1
ATOM 792 C CA . GLU A 1 101 ? 14.697 7.802 -0.492 1.00 82.06 101 GLU A CA 1
ATOM 793 C C . GLU A 1 101 ? 15.063 8.468 -1.826 1.00 82.06 101 GLU A C 1
ATOM 795 O O . GLU A 1 101 ? 15.939 9.330 -1.864 1.00 82.06 101 GLU A O 1
ATOM 800 N N . ARG A 1 102 ? 14.412 8.080 -2.929 1.00 85.25 102 ARG A N 1
ATOM 801 C CA . ARG A 1 102 ? 14.703 8.593 -4.275 1.00 85.25 102 ARG A CA 1
ATOM 802 C C . ARG A 1 102 ? 13.577 9.485 -4.761 1.00 85.25 102 ARG A C 1
ATOM 804 O O . ARG A 1 102 ? 12.419 9.085 -4.726 1.00 85.25 102 ARG A O 1
ATOM 811 N N . GLN A 1 103 ? 13.927 10.652 -5.286 1.00 88.31 103 GLN A N 1
ATOM 812 C CA . GLN A 1 103 ? 12.995 11.516 -6.005 1.00 88.31 103 GLN A CA 1
ATOM 813 C C . GLN A 1 103 ? 13.185 11.329 -7.511 1.00 88.31 103 GLN A C 1
ATOM 815 O O . GLN A 1 103 ? 14.310 11.390 -8.004 1.00 88.31 103 GLN A O 1
ATOM 820 N N . CYS A 1 104 ? 12.095 11.100 -8.241 1.00 86.94 104 CYS A N 1
ATOM 821 C CA . CYS A 1 104 ? 12.094 10.996 -9.699 1.00 86.94 104 CYS A CA 1
ATOM 822 C C . CYS A 1 104 ? 10.864 11.715 -10.262 1.00 86.94 104 CYS A C 1
ATOM 824 O O . CYS A 1 104 ? 9.730 11.440 -9.874 1.00 86.94 104 CYS A O 1
ATOM 826 N N . THR A 1 105 ? 11.095 12.658 -11.174 1.00 87.88 105 THR A N 1
ATOM 827 C CA . THR A 1 105 ? 10.051 13.445 -11.842 1.00 87.88 105 THR A CA 1
ATOM 828 C C . THR A 1 105 ? 10.327 13.433 -13.340 1.00 87.88 105 THR A C 1
ATOM 830 O O . THR A 1 105 ? 11.480 13.543 -13.745 1.00 87.88 105 THR A O 1
ATOM 833 N N . THR A 1 106 ? 9.277 13.320 -14.149 1.00 84.44 106 THR A N 1
ATOM 834 C CA . THR A 1 106 ? 9.321 13.471 -15.607 1.00 84.44 106 THR A CA 1
ATOM 835 C C . THR A 1 106 ? 8.238 14.458 -16.032 1.00 84.44 106 THR A C 1
ATOM 837 O O . THR A 1 106 ? 7.152 14.468 -15.450 1.00 84.44 106 THR A O 1
ATOM 840 N N . ASN A 1 107 ? 8.546 15.271 -17.040 1.00 82.81 107 ASN A N 1
ATOM 841 C CA . ASN A 1 107 ? 7.584 16.121 -17.747 1.00 82.81 107 ASN A CA 1
ATOM 842 C C . ASN A 1 107 ? 7.369 15.636 -19.197 1.00 82.81 107 ASN A C 1
ATOM 844 O O . ASN A 1 107 ? 6.603 16.240 -19.942 1.00 82.81 107 ASN A O 1
ATOM 848 N N . GLU A 1 108 ? 8.068 14.573 -19.604 1.00 83.81 108 GLU A N 1
ATOM 849 C CA . GLU A 1 108 ? 8.146 14.070 -20.975 1.00 83.81 108 GLU A CA 1
ATOM 850 C C . GLU A 1 108 ? 7.370 12.751 -21.077 1.00 83.81 108 GLU A C 1
ATOM 852 O O . GLU A 1 108 ? 7.537 11.868 -20.238 1.00 83.81 108 GLU A O 1
ATOM 857 N N . THR A 1 109 ? 6.515 12.591 -22.089 1.00 83.00 109 THR A N 1
ATOM 858 C CA . THR A 1 109 ? 5.587 11.444 -22.195 1.00 83.00 109 THR A CA 1
ATOM 859 C C . THR A 1 109 ? 6.271 10.124 -22.562 1.00 83.00 109 THR A C 1
ATOM 861 O O . THR A 1 109 ? 5.801 9.049 -22.181 1.00 83.00 109 THR A O 1
ATOM 864 N N . ASN A 1 110 ? 7.400 10.188 -23.268 1.00 85.19 110 ASN A N 1
ATOM 865 C CA . ASN A 1 110 ? 8.220 9.034 -23.641 1.00 85.19 110 ASN A CA 1
ATOM 866 C C . ASN A 1 110 ? 9.114 8.514 -22.498 1.00 85.19 110 ASN A C 1
ATOM 868 O O . ASN A 1 110 ? 9.707 7.441 -22.634 1.00 85.19 110 ASN A O 1
ATOM 872 N N . LYS A 1 111 ? 9.190 9.229 -21.368 1.00 86.25 111 LYS A N 1
ATOM 873 C CA . LYS A 1 111 ? 10.006 8.884 -20.197 1.00 86.25 111 LYS A CA 1
ATOM 874 C C . LYS A 1 111 ? 9.133 8.709 -18.959 1.00 86.25 111 LYS A C 1
ATOM 876 O O . LYS A 1 111 ? 8.200 9.465 -18.715 1.00 86.25 111 LYS A O 1
ATOM 881 N N . ARG A 1 112 ? 9.491 7.743 -18.118 1.00 85.88 112 ARG A N 1
ATOM 882 C CA . ARG A 1 112 ? 8.794 7.385 -16.878 1.00 85.88 112 ARG A CA 1
ATOM 883 C C . ARG A 1 112 ? 9.775 7.065 -15.756 1.00 85.88 112 ARG A C 1
ATOM 885 O O . ARG A 1 112 ? 10.904 6.635 -15.991 1.00 85.88 112 ARG A O 1
ATOM 892 N N . CYS A 1 113 ? 9.309 7.192 -14.523 1.00 85.44 113 CYS A N 1
ATOM 893 C CA . CYS A 1 113 ? 9.987 6.608 -13.372 1.00 85.44 113 CYS A CA 1
ATOM 894 C C . CYS A 1 113 ? 9.583 5.130 -13.235 1.00 85.44 113 CYS A C 1
ATOM 896 O O . CYS A 1 113 ? 8.412 4.779 -13.421 1.00 85.44 113 CYS A O 1
ATOM 898 N N . ASN A 1 114 ? 10.535 4.256 -12.913 1.00 79.94 114 ASN A N 1
ATOM 899 C CA . ASN A 1 114 ? 10.230 2.901 -12.448 1.00 79.94 114 ASN A CA 1
ATOM 900 C C . ASN A 1 114 ? 10.079 2.862 -10.912 1.00 79.94 114 ASN A C 1
ATOM 902 O O . ASN A 1 114 ? 10.367 3.839 -10.222 1.00 79.94 114 ASN A O 1
ATOM 906 N N . GLU A 1 115 ? 9.650 1.725 -10.360 1.00 74.12 115 GLU A N 1
ATOM 907 C CA . GLU A 1 115 ? 9.448 1.514 -8.908 1.00 74.12 115 GLU A CA 1
ATOM 908 C C . GLU A 1 115 ? 10.683 1.878 -8.043 1.00 74.12 115 GLU A C 1
ATOM 910 O O . GLU A 1 115 ? 10.566 2.322 -6.895 1.00 74.12 115 GLU A O 1
ATOM 915 N N . HIS A 1 116 ? 11.874 1.743 -8.635 1.00 77.62 116 HIS A N 1
ATOM 916 C CA . HIS A 1 116 ? 13.182 2.018 -8.051 1.00 77.62 116 HIS A CA 1
ATOM 917 C C . HIS A 1 116 ? 13.617 3.489 -8.201 1.00 77.62 116 HIS A C 1
ATOM 919 O O . HIS A 1 116 ? 14.755 3.822 -7.863 1.00 77.62 116 HIS A O 1
ATOM 925 N N . GLY A 1 117 ? 12.760 4.375 -8.717 1.00 84.38 117 GLY A N 1
ATOM 926 C CA . GLY A 1 117 ? 13.049 5.804 -8.871 1.00 84.38 117 GLY A CA 1
ATOM 927 C C . GLY A 1 117 ? 14.091 6.117 -9.935 1.00 84.38 117 GLY A C 1
ATOM 928 O O . GLY A 1 117 ? 14.760 7.142 -9.843 1.00 84.38 117 GLY A O 1
ATOM 929 N N . MET A 1 118 ? 14.279 5.222 -10.903 1.00 83.69 118 MET A N 1
ATOM 930 C CA . MET A 1 118 ? 15.172 5.439 -12.036 1.00 83.69 118 MET A CA 1
ATOM 931 C C . MET A 1 118 ? 14.353 5.892 -13.244 1.00 83.69 118 MET A C 1
ATOM 933 O O . MET A 1 118 ? 13.261 5.372 -13.490 1.00 83.69 118 MET A O 1
ATOM 937 N N . LEU A 1 119 ? 14.884 6.866 -13.985 1.00 85.31 119 LEU A N 1
ATOM 938 C CA . LEU A 1 119 ? 14.308 7.306 -15.252 1.00 85.31 119 LEU A CA 1
ATOM 939 C C . LEU A 1 119 ? 14.491 6.194 -16.296 1.00 85.31 119 LEU A C 1
ATOM 941 O O . LEU A 1 119 ? 15.560 5.594 -16.397 1.00 85.31 119 LEU A O 1
ATOM 945 N N . THR A 1 120 ? 13.422 5.892 -17.023 1.00 83.62 120 THR A N 1
ATOM 946 C CA . THR A 1 120 ? 13.290 4.761 -17.953 1.00 83.62 120 THR A CA 1
ATOM 947 C C . THR A 1 120 ? 12.339 5.136 -19.084 1.00 83.62 120 THR A C 1
ATOM 949 O O . THR A 1 120 ? 11.592 6.105 -18.952 1.00 83.62 120 THR A O 1
ATOM 952 N N . CYS A 1 121 ? 12.332 4.389 -20.186 1.00 83.94 121 CYS A N 1
ATOM 953 C CA . CYS A 1 121 ? 11.418 4.686 -21.286 1.00 83.94 121 CYS A CA 1
ATOM 954 C C . CYS A 1 121 ? 9.999 4.188 -20.999 1.00 83.94 121 CYS A C 1
ATOM 956 O O . CYS A 1 121 ? 9.799 3.132 -20.390 1.00 83.94 121 CYS A O 1
ATOM 958 N N . SER A 1 122 ? 9.009 4.961 -21.442 1.00 81.88 122 SER A N 1
ATOM 959 C CA . SER A 1 122 ? 7.595 4.585 -21.418 1.00 81.88 122 SER A CA 1
ATOM 960 C C . SER A 1 122 ? 7.348 3.316 -22.241 1.00 81.88 122 SER A C 1
ATOM 962 O O . SER A 1 122 ? 8.147 2.943 -23.101 1.00 81.88 122 SER A O 1
ATOM 964 N N . ALA A 1 123 ? 6.240 2.619 -21.978 1.00 77.50 123 ALA A N 1
ATOM 965 C CA . ALA A 1 123 ? 5.899 1.411 -22.729 1.00 77.50 123 ALA A CA 1
ATOM 966 C C . ALA A 1 123 ? 5.821 1.722 -24.239 1.00 77.50 123 ALA A C 1
ATOM 968 O O . ALA A 1 123 ? 5.181 2.689 -24.643 1.00 77.50 123 ALA A O 1
ATOM 969 N N . GLY A 1 124 ? 6.502 0.920 -25.063 1.00 78.06 124 GLY A N 1
ATOM 970 C CA . GLY A 1 124 ? 6.623 1.152 -26.510 1.00 78.06 124 GLY A CA 1
ATOM 971 C C . GLY A 1 124 ? 7.790 2.050 -26.957 1.00 78.06 124 GLY A C 1
ATOM 972 O O . GLY A 1 124 ? 8.034 2.112 -28.162 1.00 78.06 124 GLY A O 1
ATOM 973 N N . HIS A 1 125 ? 8.517 2.688 -26.029 1.00 84.06 125 HIS A N 1
ATOM 974 C CA . HIS A 1 125 ? 9.656 3.581 -26.297 1.00 84.06 125 HIS A CA 1
ATOM 975 C C . HIS A 1 125 ? 11.010 2.970 -25.894 1.00 84.06 125 HIS A C 1
ATOM 977 O O . HIS A 1 125 ? 11.069 2.120 -25.003 1.00 84.06 125 HIS A O 1
ATOM 983 N N . CYS A 1 126 ? 12.106 3.399 -26.533 1.00 83.06 126 CYS A N 1
ATOM 984 C CA . CYS A 1 126 ? 13.457 2.868 -26.301 1.00 83.06 126 CYS A CA 1
ATOM 985 C C . CYS A 1 126 ? 14.607 3.790 -26.769 1.00 83.06 126 CYS A C 1
ATOM 987 O O . CYS A 1 126 ? 14.386 4.870 -27.324 1.00 83.06 126 CYS A O 1
ATOM 989 N N . GLY A 1 127 ? 15.855 3.335 -26.591 1.00 79.06 127 GLY A N 1
ATOM 990 C CA . GLY A 1 127 ? 17.063 4.130 -26.806 1.00 79.06 127 GLY A CA 1
ATOM 991 C C . GLY A 1 127 ? 17.410 5.001 -25.596 1.00 79.06 127 GLY A C 1
ATOM 992 O O . GLY A 1 127 ? 16.605 5.154 -24.681 1.00 79.06 127 GLY A O 1
ATOM 993 N N . ALA A 1 128 ? 18.606 5.599 -25.605 1.00 78.75 128 ALA A N 1
ATOM 994 C CA . ALA A 1 128 ? 19.111 6.416 -24.494 1.00 78.75 128 ALA A CA 1
ATOM 995 C C . ALA A 1 128 ? 18.160 7.563 -24.094 1.00 78.75 128 ALA A C 1
ATOM 997 O O . ALA A 1 128 ? 17.954 7.800 -22.906 1.00 78.75 128 ALA A O 1
ATOM 998 N N . ASP A 1 129 ? 17.550 8.214 -25.087 1.00 83.81 129 ASP A N 1
ATOM 999 C CA . ASP A 1 129 ? 16.682 9.384 -24.910 1.00 83.81 129 ASP A CA 1
ATOM 1000 C C . ASP A 1 129 ? 15.180 9.055 -25.006 1.00 83.81 129 ASP A C 1
ATOM 1002 O O . ASP A 1 129 ? 14.350 9.949 -24.900 1.00 83.81 129 ASP A O 1
ATOM 1006 N N . CYS A 1 130 ? 14.814 7.781 -25.198 1.00 85.94 130 CYS A N 1
ATOM 1007 C CA . CYS A 1 130 ? 13.433 7.293 -25.357 1.00 85.94 130 CYS A CA 1
ATOM 1008 C C . CYS A 1 130 ? 12.651 7.792 -26.597 1.00 85.94 130 CYS A C 1
ATOM 1010 O O . CYS A 1 130 ? 11.455 7.528 -26.730 1.00 85.94 130 CYS A O 1
ATOM 1012 N N . GLU A 1 131 ? 13.312 8.457 -27.547 1.00 88.44 131 GLU A N 1
ATOM 1013 C CA . GLU A 1 131 ? 12.698 8.935 -28.800 1.00 88.44 131 GLU A CA 1
ATOM 1014 C C . GLU A 1 131 ? 12.324 7.815 -29.789 1.00 88.44 131 GLU A C 1
ATOM 1016 O O . GLU A 1 131 ? 11.413 7.970 -30.603 1.00 88.44 131 GLU A O 1
ATOM 1021 N N . LYS A 1 132 ? 12.999 6.660 -29.730 1.00 86.69 132 LYS A N 1
ATOM 1022 C CA . LYS A 1 132 ? 12.700 5.530 -30.623 1.00 86.69 132 LYS A CA 1
ATOM 1023 C C . LYS A 1 132 ? 11.446 4.808 -30.148 1.00 86.69 132 LYS A C 1
ATOM 1025 O O . LYS A 1 132 ? 11.236 4.663 -28.946 1.00 86.69 132 LYS A O 1
ATOM 1030 N N . SER A 1 133 ? 10.634 4.315 -31.081 1.00 85.31 133 SER A N 1
ATOM 1031 C CA . SER A 1 133 ? 9.388 3.609 -30.757 1.00 85.31 133 SER A CA 1
ATOM 1032 C C . SER A 1 133 ? 9.029 2.510 -31.763 1.00 85.31 133 SER A C 1
ATOM 1034 O O . SER A 1 133 ? 9.605 2.403 -32.851 1.00 85.31 133 SER A O 1
ATOM 1036 N N . GLY A 1 134 ? 8.073 1.655 -31.387 1.00 75.69 134 GLY A N 1
ATOM 1037 C CA . GLY A 1 134 ? 7.501 0.641 -32.277 1.00 75.69 134 GLY A CA 1
ATOM 1038 C C . GLY A 1 134 ? 8.541 -0.363 -32.785 1.00 75.69 134 GLY A C 1
ATOM 1039 O O . GLY A 1 134 ? 9.280 -0.952 -32.000 1.00 75.69 134 GLY A O 1
ATOM 1040 N N . THR A 1 135 ? 8.614 -0.563 -34.104 1.00 76.88 135 THR A N 1
ATOM 1041 C CA . THR A 1 135 ? 9.538 -1.522 -34.748 1.00 76.88 135 THR A CA 1
ATOM 1042 C C . THR A 1 135 ? 11.020 -1.215 -34.514 1.00 76.88 135 THR A C 1
ATOM 1044 O O . THR A 1 135 ? 11.842 -2.126 -34.592 1.00 76.88 135 THR A O 1
ATOM 1047 N N . GLN A 1 136 ? 11.373 0.027 -34.165 1.00 80.12 136 GLN A N 1
ATOM 1048 C CA . GLN A 1 136 ? 12.744 0.401 -33.795 1.00 80.12 136 GLN A CA 1
ATOM 1049 C C . GLN A 1 136 ? 13.178 -0.227 -32.457 1.00 80.12 136 GLN A C 1
ATOM 1051 O O . GLN A 1 136 ? 14.369 -0.419 -32.219 1.00 80.12 136 GLN A O 1
ATOM 1056 N N . CYS A 1 137 ? 12.218 -0.592 -31.604 1.00 78.19 137 CYS A N 1
ATOM 1057 C CA . CYS A 1 137 ? 12.428 -1.182 -30.284 1.00 78.19 137 CYS A CA 1
ATOM 1058 C C . CYS A 1 137 ? 12.321 -2.712 -30.335 1.00 78.19 137 CYS A C 1
ATOM 1060 O O . CYS A 1 137 ? 11.512 -3.327 -29.640 1.00 78.19 137 CYS A O 1
ATOM 1062 N N . SER A 1 138 ? 13.145 -3.339 -31.181 1.00 70.56 138 SER A N 1
ATOM 1063 C CA . SER A 1 138 ? 13.095 -4.774 -31.528 1.00 70.56 138 SER A CA 1
ATOM 1064 C C . SER A 1 138 ? 13.147 -5.748 -30.334 1.00 70.56 138 SER A C 1
ATOM 1066 O O . SER A 1 138 ? 12.706 -6.891 -30.437 1.00 70.56 138 SER A O 1
ATOM 1068 N N . PHE A 1 139 ? 13.648 -5.297 -29.185 1.00 69.12 139 PHE A N 1
ATOM 1069 C CA . PHE A 1 139 ? 13.728 -6.033 -27.920 1.00 69.12 139 PHE A CA 1
ATOM 1070 C C . PHE A 1 139 ? 12.427 -6.014 -27.102 1.00 69.12 139 PHE A C 1
ATOM 1072 O O . PHE A 1 139 ? 12.185 -6.967 -26.364 1.00 69.12 139 PHE A O 1
ATOM 1079 N N . LEU A 1 140 ? 11.540 -5.023 -27.273 1.00 67.44 140 LEU A N 1
ATOM 1080 C CA . LEU A 1 140 ? 10.212 -5.043 -26.637 1.00 67.44 140 LEU A CA 1
ATOM 1081 C C . LEU A 1 140 ? 9.358 -6.222 -27.134 1.00 67.44 140 LEU A C 1
ATOM 1083 O O . LEU A 1 140 ? 8.581 -6.779 -26.369 1.00 67.44 140 LEU A O 1
ATOM 1087 N N . PHE A 1 141 ? 9.569 -6.676 -28.373 1.00 62.72 141 PHE A N 1
ATOM 1088 C CA . PHE A 1 141 ? 8.906 -7.859 -28.941 1.00 62.72 141 PHE A CA 1
ATOM 1089 C C . PHE A 1 141 ? 9.445 -9.200 -28.406 1.00 62.72 141 PHE A C 1
ATOM 1091 O O . PHE A 1 141 ? 8.894 -10.246 -28.736 1.00 62.72 141 PHE A O 1
ATOM 1098 N N . LYS A 1 142 ? 10.517 -9.196 -27.597 1.00 70.69 142 LYS A N 1
ATOM 1099 C CA . LYS A 1 142 ? 11.087 -10.396 -26.948 1.00 70.69 142 LYS A CA 1
ATOM 1100 C C . LYS A 1 142 ? 10.660 -10.550 -25.482 1.00 70.69 142 LYS A C 1
ATOM 1102 O O . LYS A 1 142 ? 11.138 -11.447 -24.790 1.00 70.69 142 LYS A O 1
ATOM 1107 N N . CYS A 1 143 ? 9.822 -9.644 -24.990 1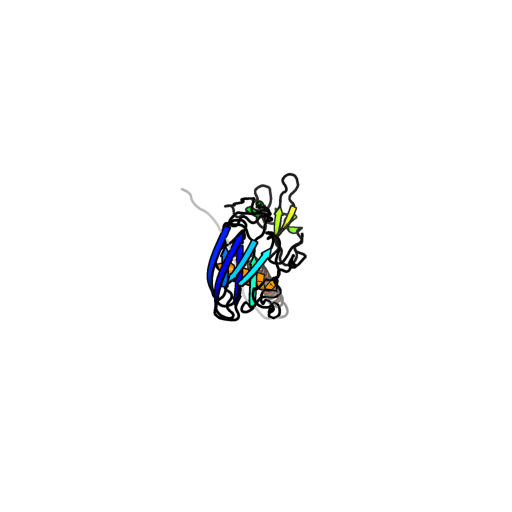.00 78.31 143 CYS A N 1
ATOM 1108 C CA . CYS A 1 143 ? 9.449 -9.554 -23.589 1.00 78.31 143 CYS A CA 1
ATOM 1109 C C . CYS A 1 143 ? 8.162 -10.349 -23.314 1.00 78.31 143 CYS A C 1
ATOM 1111 O O . CYS A 1 143 ? 7.098 -10.059 -23.853 1.00 78.31 143 CYS A O 1
ATOM 1113 N N . ASN A 1 144 ? 8.285 -11.379 -22.472 1.00 85.88 144 ASN A N 1
ATOM 1114 C CA . ASN A 1 144 ? 7.273 -12.423 -22.280 1.00 85.88 144 ASN A CA 1
ATOM 1115 C C . ASN A 1 144 ? 6.491 -12.248 -20.966 1.00 85.88 144 ASN A C 1
ATOM 1117 O O . ASN A 1 144 ? 6.420 -13.175 -20.156 1.00 85.88 144 ASN A O 1
ATOM 1121 N N . CYS A 1 145 ? 5.941 -11.057 -20.719 1.00 86.88 145 CYS A N 1
ATOM 1122 C CA . CYS A 1 145 ? 5.115 -10.828 -19.533 1.00 86.88 145 CYS A CA 1
ATOM 1123 C C . CYS A 1 145 ? 3.835 -11.675 -19.572 1.00 86.88 145 CYS A C 1
ATOM 1125 O O . CYS A 1 145 ? 3.196 -11.825 -20.613 1.00 86.88 145 CYS A O 1
ATOM 1127 N N . LYS A 1 146 ? 3.449 -12.209 -18.415 1.00 88.75 146 LYS A N 1
ATOM 1128 C CA . LYS A 1 146 ? 2.177 -12.899 -18.182 1.00 88.75 146 LYS A CA 1
ATOM 1129 C C . LYS A 1 146 ? 1.192 -11.963 -17.485 1.00 88.75 146 LYS A C 1
ATOM 1131 O O . LYS A 1 146 ? 1.579 -10.890 -17.027 1.00 88.75 146 LYS A O 1
ATOM 1136 N N . ASN A 1 147 ? -0.058 -12.413 -17.360 1.00 84.31 147 ASN A N 1
ATOM 1137 C CA . ASN A 1 147 ? -1.082 -11.780 -16.522 1.00 84.31 147 ASN A CA 1
ATOM 1138 C C . ASN A 1 147 ? -1.225 -10.270 -16.807 1.00 84.31 147 ASN A C 1
ATOM 1140 O O . ASN A 1 147 ? -1.163 -9.462 -15.890 1.00 84.31 147 ASN A O 1
ATOM 1144 N N . ASP A 1 148 ? -1.318 -9.899 -18.089 1.00 84.44 148 ASP A N 1
ATOM 1145 C CA . ASP A 1 148 ? -1.416 -8.517 -18.596 1.00 84.44 148 ASP A CA 1
ATOM 1146 C C . ASP A 1 148 ? -0.287 -7.545 -18.174 1.00 84.44 148 ASP A C 1
ATOM 1148 O O . ASP A 1 148 ? -0.424 -6.321 -18.283 1.00 84.44 148 ASP A O 1
ATOM 1152 N N . GLY A 1 149 ? 0.865 -8.079 -17.748 1.00 83.44 149 GLY A N 1
ATOM 1153 C CA . GLY A 1 149 ? 2.087 -7.309 -17.513 1.00 83.44 149 GLY A CA 1
ATOM 1154 C C . GLY A 1 149 ? 2.599 -6.598 -18.771 1.00 83.44 149 GLY A C 1
ATOM 1155 O O . GLY A 1 149 ? 2.481 -7.099 -19.891 1.00 83.44 149 GLY A O 1
ATOM 1156 N N . ARG A 1 150 ? 3.178 -5.409 -18.591 1.00 83.88 150 ARG A N 1
ATOM 1157 C CA . ARG A 1 150 ? 3.567 -4.498 -19.677 1.00 83.88 150 ARG A CA 1
ATOM 1158 C C . ARG A 1 150 ? 5.075 -4.432 -19.853 1.00 83.88 150 ARG A C 1
ATOM 1160 O O . ARG A 1 150 ? 5.812 -4.213 -18.898 1.00 83.88 150 ARG A O 1
ATOM 1167 N N . CYS A 1 151 ? 5.524 -4.538 -21.095 1.00 80.75 151 CYS A N 1
ATOM 1168 C CA . CYS A 1 151 ? 6.934 -4.434 -21.444 1.00 80.75 151 CYS A CA 1
ATOM 1169 C C . CYS A 1 151 ? 7.398 -2.974 -21.509 1.00 80.75 151 CYS A C 1
ATOM 1171 O O . CYS A 1 151 ? 6.860 -2.174 -22.279 1.00 80.75 151 CYS A O 1
ATOM 1173 N N . TYR A 1 152 ? 8.437 -2.645 -20.742 1.00 78.44 152 TYR A N 1
ATOM 1174 C CA . TYR A 1 152 ? 9.161 -1.377 -20.822 1.00 78.44 152 TYR A CA 1
ATOM 1175 C C . TYR A 1 152 ? 10.674 -1.623 -20.904 1.00 78.44 152 TYR A C 1
ATOM 1177 O O . TYR A 1 152 ? 11.144 -2.751 -20.738 1.00 78.44 152 TYR A O 1
ATOM 1185 N N . VAL A 1 153 ? 11.441 -0.573 -21.201 1.00 78.38 153 VAL A N 1
ATOM 1186 C CA . VAL A 1 153 ? 12.895 -0.668 -21.387 1.00 78.38 153 VAL A CA 1
ATOM 1187 C C . VAL A 1 153 ? 13.616 -0.120 -20.164 1.00 78.38 153 VAL A C 1
ATOM 1189 O O . VAL A 1 153 ? 13.442 1.042 -19.789 1.00 78.38 153 VAL A O 1
ATOM 1192 N N . PHE A 1 154 ? 14.463 -0.954 -19.566 1.00 75.44 154 PHE A N 1
ATOM 1193 C CA . PHE A 1 154 ? 15.395 -0.560 -18.523 1.00 75.44 154 PHE A CA 1
ATOM 1194 C C . PHE A 1 154 ? 16.829 -0.603 -19.054 1.00 75.44 154 PHE A C 1
ATOM 1196 O O . PHE A 1 154 ? 17.273 -1.604 -19.617 1.00 75.44 154 PHE A O 1
ATOM 1203 N N . ARG A 1 155 ? 17.576 0.480 -18.829 1.00 71.56 155 ARG A N 1
ATOM 1204 C CA . ARG A 1 155 ? 19.000 0.566 -19.150 1.00 71.56 155 ARG A CA 1
ATOM 1205 C C . ARG A 1 155 ? 19.810 0.722 -17.857 1.00 71.56 155 ARG A C 1
ATOM 1207 O O . ARG A 1 155 ? 19.850 1.820 -17.298 1.00 71.56 155 ARG A O 1
ATOM 1214 N N . PRO A 1 156 ? 20.445 -0.349 -17.347 1.00 63.81 156 PRO A N 1
ATOM 1215 C CA . PRO A 1 156 ? 21.437 -0.237 -16.283 1.00 63.81 156 PRO A CA 1
ATOM 1216 C C . PRO A 1 156 ? 22.580 0.702 -16.693 1.00 63.81 156 PRO A C 1
ATOM 1218 O O . PRO A 1 156 ? 22.896 0.836 -17.873 1.00 63.81 156 PRO A O 1
ATOM 1221 N N . ARG A 1 157 ? 23.265 1.312 -15.716 1.00 57.09 157 ARG A N 1
ATOM 1222 C CA . ARG A 1 157 ? 24.367 2.275 -15.950 1.00 57.09 157 ARG A CA 1
ATOM 1223 C C . ARG A 1 157 ? 25.600 1.707 -16.684 1.00 57.09 157 ARG A C 1
ATOM 1225 O O . ARG A 1 157 ? 26.553 2.449 -16.894 1.00 57.09 157 ARG A O 1
ATOM 1232 N N . SER A 1 158 ? 25.617 0.420 -17.031 1.00 51.78 158 SER A N 1
ATOM 1233 C CA . SER A 1 158 ? 26.807 -0.296 -17.508 1.00 51.78 158 SER A CA 1
ATOM 1234 C C . SER A 1 158 ? 26.508 -1.474 -18.453 1.00 51.78 158 SER A C 1
ATOM 1236 O O . SER A 1 158 ? 27.303 -2.409 -18.509 1.00 51.78 158 SER A O 1
ATOM 1238 N N . SER A 1 159 ? 25.362 -1.495 -19.147 1.00 55.31 159 SER A N 1
ATOM 1239 C CA . SER A 1 159 ? 24.987 -2.613 -20.033 1.00 55.31 159 SER A CA 1
ATOM 1240 C C . SER A 1 159 ? 24.075 -2.203 -21.195 1.00 55.31 159 SER A C 1
ATOM 1242 O O . SER A 1 159 ? 23.640 -1.052 -21.299 1.00 55.31 159 SER A O 1
ATOM 1244 N N . ASP A 1 160 ? 23.762 -3.186 -22.041 1.00 66.44 160 ASP A N 1
ATOM 1245 C CA . ASP A 1 160 ? 22.708 -3.131 -23.054 1.00 66.44 160 ASP A CA 1
ATOM 1246 C C . ASP A 1 160 ? 21.307 -2.888 -22.461 1.00 66.44 160 ASP A C 1
ATOM 1248 O O . ASP A 1 160 ? 21.077 -3.028 -21.254 1.00 66.44 160 ASP A O 1
ATOM 1252 N N . GLU A 1 161 ? 20.369 -2.517 -23.337 1.00 70.50 161 GLU A N 1
ATOM 1253 C CA . GLU A 1 161 ? 18.959 -2.285 -23.009 1.00 70.50 161 GLU A CA 1
ATOM 1254 C C . GLU A 1 161 ? 18.221 -3.607 -22.747 1.00 70.50 161 GLU A C 1
ATOM 1256 O O . GLU A 1 161 ? 18.132 -4.484 -23.608 1.00 70.50 161 GLU A O 1
ATOM 1261 N N . LEU A 1 162 ? 17.667 -3.735 -21.540 1.00 76.31 162 LEU A N 1
ATOM 1262 C CA . LEU A 1 162 ? 16.896 -4.887 -21.086 1.00 76.31 162 LEU A CA 1
ATOM 1263 C C . LEU A 1 162 ? 15.403 -4.564 -21.168 1.00 76.31 162 LEU A C 1
ATOM 1265 O O . LEU A 1 162 ? 14.950 -3.548 -20.642 1.00 76.31 162 LEU A O 1
ATOM 1269 N N . ALA A 1 163 ? 14.621 -5.448 -21.783 1.00 79.00 163 ALA A N 1
ATOM 1270 C CA . ALA A 1 163 ? 13.169 -5.385 -21.673 1.00 79.00 163 ALA A CA 1
ATOM 1271 C C . ALA A 1 163 ? 12.732 -6.010 -20.336 1.00 79.00 163 ALA A C 1
ATOM 1273 O O . ALA A 1 163 ? 13.186 -7.098 -19.981 1.00 79.00 163 ALA A O 1
ATOM 1274 N N . VAL A 1 164 ? 11.880 -5.309 -19.588 1.00 82.44 164 VAL A N 1
ATOM 1275 C CA . VAL A 1 164 ? 11.441 -5.677 -18.232 1.00 82.44 164 VAL A CA 1
ATOM 1276 C C . VAL A 1 164 ? 9.919 -5.566 -18.144 1.00 82.44 164 VAL A C 1
ATOM 1278 O O . VAL A 1 164 ? 9.312 -4.718 -18.801 1.00 82.44 164 VAL A O 1
ATOM 1281 N N . CYS A 1 165 ? 9.303 -6.424 -17.331 1.00 83.38 165 CYS A N 1
ATOM 1282 C CA . CYS A 1 165 ? 7.869 -6.393 -17.074 1.00 83.38 165 CYS A CA 1
ATOM 1283 C C . CYS A 1 165 ? 7.500 -5.427 -15.940 1.00 83.38 165 CYS A C 1
ATOM 1285 O O . CYS A 1 165 ? 8.031 -5.503 -14.835 1.00 83.38 165 CYS A O 1
ATOM 1287 N N . GLU A 1 166 ? 6.542 -4.543 -16.206 1.00 82.81 166 GLU A N 1
ATOM 1288 C CA . GLU A 1 166 ? 5.711 -3.881 -15.201 1.00 82.81 166 GLU A CA 1
ATOM 1289 C C . GLU A 1 166 ? 4.489 -4.765 -14.934 1.00 82.81 166 GLU A C 1
ATOM 1291 O O . GLU A 1 166 ? 3.736 -5.075 -15.858 1.00 82.81 166 GLU A O 1
ATOM 1296 N N . CYS A 1 167 ? 4.285 -5.175 -13.684 1.00 79.44 167 CYS A N 1
ATOM 1297 C CA . CYS A 1 167 ? 3.184 -6.061 -13.311 1.00 79.44 167 CYS A CA 1
ATOM 1298 C C . CYS A 1 167 ? 1.948 -5.276 -12.856 1.00 79.44 167 CYS A C 1
ATOM 1300 O O . CYS A 1 167 ? 2.100 -4.255 -12.180 1.00 79.44 167 CYS A O 1
ATOM 1302 N N . PRO A 1 168 ? 0.724 -5.730 -13.190 1.00 76.25 168 PRO A N 1
ATOM 1303 C CA . PRO A 1 168 ? -0.485 -5.141 -12.631 1.00 76.25 168 PRO A CA 1
ATOM 1304 C C . PRO A 1 168 ? -0.625 -5.471 -11.132 1.00 76.25 168 PRO A C 1
ATOM 1306 O O . PRO A 1 168 ? 0.036 -6.391 -10.636 1.00 76.25 168 PRO A O 1
ATOM 1309 N N . PRO A 1 169 ? -1.488 -4.743 -10.397 1.00 70.44 169 PRO A N 1
ATOM 1310 C CA . PRO A 1 169 ? -1.690 -4.942 -8.964 1.00 70.44 169 PRO A CA 1
ATOM 1311 C C . PRO A 1 169 ? -1.950 -6.404 -8.580 1.00 70.44 169 PRO A C 1
ATOM 1313 O O . PRO A 1 169 ? -2.701 -7.120 -9.241 1.00 70.44 169 PRO A O 1
ATOM 1316 N N . GLY A 1 170 ? -1.296 -6.850 -7.507 1.00 69.00 170 GLY A N 1
ATOM 1317 C CA . GLY A 1 170 ? -1.337 -8.236 -7.039 1.00 69.00 170 GLY A CA 1
ATOM 1318 C C . GLY A 1 170 ? -0.396 -9.206 -7.768 1.00 69.00 170 GLY A C 1
ATOM 1319 O O . GLY A 1 170 ? -0.201 -10.308 -7.269 1.00 69.00 170 GLY A O 1
ATOM 1320 N N . TYR A 1 171 ? 0.246 -8.835 -8.883 1.00 77.75 171 TYR A N 1
ATOM 1321 C CA . TYR A 1 171 ? 1.194 -9.707 -9.593 1.00 77.75 171 TYR A CA 1
ATOM 1322 C C . TYR A 1 171 ? 2.656 -9.286 -9.404 1.00 77.75 171 TYR A C 1
ATOM 1324 O O . TYR A 1 171 ? 2.978 -8.105 -9.288 1.00 77.75 171 TYR A O 1
ATOM 1332 N N . PHE A 1 172 ? 3.558 -10.270 -9.383 1.00 79.44 172 PHE A N 1
ATOM 1333 C CA . PHE A 1 172 ? 5.002 -10.074 -9.245 1.00 79.44 172 PHE A CA 1
ATOM 1334 C C . PHE A 1 172 ? 5.806 -11.205 -9.914 1.00 79.44 172 PHE A C 1
ATOM 1336 O O . PHE A 1 172 ? 5.249 -12.169 -10.446 1.00 79.44 172 PHE A O 1
ATOM 1343 N N . GLY A 1 173 ? 7.134 -11.085 -9.881 1.00 79.25 173 GLY A N 1
ATOM 1344 C CA . GLY A 1 173 ? 8.063 -11.963 -10.597 1.00 79.25 173 GLY A CA 1
ATOM 1345 C C . GLY A 1 173 ? 8.573 -11.314 -11.884 1.00 79.25 173 GLY A C 1
ATOM 1346 O O . GLY A 1 173 ? 8.006 -10.334 -12.362 1.00 79.25 173 GLY A O 1
ATOM 1347 N N . TYR A 1 174 ? 9.669 -11.836 -12.437 1.00 84.06 174 TYR A N 1
ATOM 1348 C CA . TYR A 1 174 ? 10.358 -11.226 -13.585 1.00 84.06 174 TYR A CA 1
ATOM 1349 C C . TYR A 1 174 ? 9.482 -11.176 -14.851 1.00 84.06 174 TYR A C 1
ATOM 1351 O O . TYR A 1 174 ? 9.641 -10.280 -15.677 1.00 84.06 174 TYR A O 1
ATOM 1359 N N . TYR A 1 175 ? 8.525 -12.102 -14.972 1.00 88.94 175 TYR A N 1
ATOM 1360 C CA . TYR A 1 175 ? 7.527 -12.146 -16.042 1.00 88.94 175 TYR A CA 1
ATOM 1361 C C . TYR A 1 175 ? 6.103 -11.905 -15.515 1.00 88.94 175 TYR A C 1
ATOM 1363 O O . TYR A 1 175 ? 5.139 -12.308 -16.166 1.00 88.94 175 TYR A O 1
ATOM 1371 N N . CYS A 1 176 ? 5.947 -11.307 -14.327 1.00 86.75 176 CYS A N 1
ATOM 1372 C CA . CYS A 1 176 ? 4.665 -11.185 -13.617 1.00 86.75 176 CYS A CA 1
ATOM 1373 C C . CYS A 1 176 ? 3.964 -12.535 -13.391 1.00 86.75 176 CYS A C 1
ATOM 1375 O O . CYS A 1 176 ? 2.737 -12.625 -13.333 1.00 86.75 176 CYS A O 1
ATOM 1377 N N . GLU A 1 177 ? 4.746 -13.617 -13.311 1.00 88.94 177 GLU A N 1
ATOM 1378 C CA . GLU A 1 177 ? 4.249 -14.988 -13.361 1.00 88.94 177 GLU A CA 1
ATOM 1379 C C . GLU A 1 177 ? 3.625 -15.487 -12.050 1.00 88.94 177 GLU A C 1
ATOM 1381 O O . GLU A 1 177 ? 3.093 -16.596 -12.021 1.00 88.94 177 GLU A O 1
ATOM 1386 N N . ARG A 1 178 ? 3.688 -14.689 -10.977 1.00 82.94 178 ARG A N 1
ATOM 1387 C CA . ARG A 1 178 ? 3.247 -15.050 -9.625 1.00 82.94 178 ARG A CA 1
ATOM 1388 C C . ARG A 1 178 ? 2.191 -14.067 -9.141 1.00 82.94 178 ARG A C 1
ATOM 1390 O O . ARG A 1 178 ? 2.360 -12.861 -9.292 1.00 82.94 178 ARG A O 1
ATOM 1397 N N . PHE A 1 179 ? 1.143 -14.574 -8.501 1.00 77.50 179 PHE A N 1
ATOM 1398 C CA . PHE A 1 179 ? 0.258 -13.736 -7.696 1.00 77.50 179 PHE A CA 1
ATOM 1399 C C . PHE A 1 179 ? 0.851 -13.582 -6.290 1.00 77.50 179 PHE A C 1
ATOM 1401 O O . PHE A 1 179 ? 1.343 -14.556 -5.713 1.00 77.50 179 PHE A O 1
ATOM 1408 N N . LYS A 1 180 ? 0.851 -12.361 -5.758 1.00 68.12 180 LYS A N 1
ATOM 1409 C CA . LYS A 1 180 ? 1.445 -12.022 -4.468 1.00 68.12 180 LYS A CA 1
ATOM 1410 C C . LYS A 1 180 ? 0.571 -12.562 -3.340 1.00 68.12 180 LYS A C 1
ATOM 1412 O O . LYS A 1 180 ? -0.638 -12.363 -3.310 1.00 68.12 180 LYS A O 1
ATOM 1417 N N . GLN A 1 181 ? 1.199 -13.283 -2.422 1.00 66.62 181 GLN A N 1
ATOM 1418 C CA . GLN A 1 181 ? 0.594 -13.670 -1.154 1.00 66.62 181 GLN A CA 1
ATOM 1419 C C . GLN A 1 181 ? 1.075 -12.688 -0.087 1.00 66.62 181 GLN A C 1
ATOM 1421 O O . GLN A 1 181 ? 2.175 -12.147 -0.203 1.00 66.62 181 GLN A O 1
ATOM 1426 N N . PHE A 1 182 ? 0.259 -12.456 0.938 1.00 66.19 182 PHE A N 1
ATOM 1427 C CA . PHE A 1 182 ? 0.626 -11.572 2.039 1.00 66.19 182 PHE A CA 1
ATOM 1428 C C . PHE A 1 182 ? 1.886 -12.079 2.750 1.00 66.19 182 PHE A C 1
ATOM 1430 O O . PHE A 1 182 ? 1.944 -13.230 3.183 1.00 66.19 182 PHE A O 1
ATOM 1437 N N . ASP A 1 183 ? 2.885 -11.211 2.903 1.00 64.31 183 ASP A N 1
ATOM 1438 C CA . ASP A 1 183 ? 4.183 -11.557 3.486 1.00 64.31 183 ASP A CA 1
ATOM 1439 C C . ASP A 1 183 ? 4.074 -11.895 4.985 1.00 64.31 183 ASP A C 1
ATOM 1441 O O . ASP A 1 183 ? 4.902 -12.635 5.523 1.00 64.31 183 ASP A O 1
ATOM 1445 N N . LYS A 1 184 ? 3.074 -11.324 5.675 1.00 72.56 184 LYS A N 1
ATOM 1446 C CA . LYS A 1 184 ? 2.773 -11.550 7.099 1.00 72.56 184 LYS A CA 1
ATOM 1447 C C . LYS A 1 184 ? 1.277 -11.418 7.379 1.00 72.56 184 LYS A C 1
ATOM 1449 O O . LYS A 1 184 ? 0.642 -10.497 6.873 1.00 72.56 184 LYS A O 1
ATOM 1454 N N . ASN A 1 185 ? 0.757 -12.270 8.261 1.00 81.88 185 ASN A N 1
ATOM 1455 C CA . ASN A 1 185 ? -0.510 -12.028 8.955 1.00 81.88 185 ASN A CA 1
ATOM 1456 C C . ASN A 1 185 ? -0.249 -11.162 10.200 1.00 81.88 185 ASN A C 1
ATOM 1458 O O . ASN A 1 185 ? 0.737 -11.378 10.911 1.00 81.88 185 ASN A O 1
ATOM 1462 N N . LEU A 1 186 ? -1.117 -10.187 10.450 1.00 87.62 186 LEU A N 1
ATOM 1463 C CA . LEU A 1 186 ? -1.120 -9.315 11.618 1.00 87.62 186 LEU A CA 1
ATOM 1464 C C . LEU A 1 186 ? -2.421 -9.523 12.403 1.00 87.62 186 LEU A C 1
ATOM 1466 O O . LEU A 1 186 ? -3.479 -9.764 11.830 1.00 87.62 186 LEU A O 1
ATOM 1470 N N . THR A 1 187 ? -2.351 -9.396 13.726 1.00 88.00 187 THR A N 1
ATOM 1471 C CA . THR A 1 187 ? -3.492 -9.641 14.618 1.00 88.00 187 THR A CA 1
ATOM 1472 C C . THR A 1 187 ? -3.681 -8.451 15.543 1.00 88.00 187 THR A C 1
ATOM 1474 O O . THR A 1 187 ? -2.741 -8.051 16.232 1.00 88.00 187 THR A O 1
ATOM 1477 N N . PHE A 1 188 ? -4.893 -7.897 15.576 1.00 88.81 188 PHE A N 1
ATOM 1478 C CA . PHE A 1 188 ? -5.246 -6.846 16.527 1.00 88.81 188 PHE A CA 1
ATOM 1479 C C . PHE A 1 188 ? -5.187 -7.362 17.969 1.00 88.81 188 PHE A C 1
ATOM 1481 O O . PHE A 1 188 ? -5.706 -8.432 18.290 1.00 88.81 188 PHE A O 1
ATOM 1488 N N . SER A 1 189 ? -4.606 -6.559 18.855 1.00 87.75 189 SER A N 1
ATOM 1489 C CA . SER A 1 189 ? -4.769 -6.698 20.297 1.00 87.75 189 SER A CA 1
ATOM 1490 C C . SER A 1 189 ? -5.900 -5.779 20.739 1.00 87.75 189 SER A C 1
ATOM 1492 O O . SER A 1 189 ? -5.812 -4.572 20.551 1.00 87.75 189 SER A O 1
ATOM 1494 N N . THR A 1 190 ? -6.951 -6.321 21.343 1.00 83.94 190 THR A N 1
ATOM 1495 C CA . THR A 1 190 ? -8.055 -5.533 21.908 1.00 83.94 190 THR A CA 1
ATOM 1496 C C . THR A 1 190 ? -8.052 -5.625 23.434 1.00 83.94 190 THR A C 1
ATOM 1498 O O . THR A 1 190 ? -7.573 -6.608 24.002 1.00 83.94 190 THR A O 1
ATOM 1501 N N . ASN A 1 191 ? -8.546 -4.582 24.107 1.00 80.12 191 ASN A N 1
ATOM 1502 C CA . ASN A 1 191 ? -8.823 -4.608 25.545 1.00 80.12 191 ASN A CA 1
ATOM 1503 C C . ASN A 1 191 ? -10.055 -5.468 25.897 1.00 80.12 191 ASN A C 1
ATOM 1505 O O . ASN A 1 191 ? -10.245 -5.806 27.066 1.00 80.12 191 ASN A O 1
ATOM 1509 N N . PHE A 1 192 ? -10.872 -5.831 24.905 1.00 67.44 192 PHE A N 1
ATOM 1510 C CA . PHE A 1 192 ? -11.971 -6.779 25.047 1.00 67.44 192 PHE A CA 1
ATOM 1511 C C . PHE A 1 192 ? -11.475 -8.233 24.911 1.00 67.44 192 PHE A C 1
ATOM 1513 O O . PHE A 1 192 ? -10.372 -8.500 24.434 1.00 67.44 192 PHE A O 1
ATOM 1520 N N . GLY A 1 193 ? -12.264 -9.212 25.361 1.00 57.34 193 GLY A N 1
ATOM 1521 C CA . GLY A 1 193 ? -11.826 -10.614 25.393 1.00 57.34 193 GLY A CA 1
ATOM 1522 C C . GLY A 1 193 ? -11.526 -11.196 24.001 1.00 57.34 193 GLY A C 1
ATOM 1523 O O . GLY A 1 193 ? -12.379 -11.147 23.118 1.00 57.34 193 GLY A O 1
ATOM 1524 N N . LYS A 1 194 ? -10.351 -11.828 23.828 1.00 56.75 194 LYS A N 1
ATOM 1525 C CA . LYS A 1 194 ? -9.853 -12.398 22.550 1.00 56.75 194 LYS A CA 1
ATOM 1526 C C . LYS A 1 194 ? -10.806 -13.356 21.812 1.00 56.75 194 LYS A C 1
ATOM 1528 O O . LYS A 1 194 ? -10.609 -13.601 20.629 1.00 56.75 194 LYS A O 1
ATOM 1533 N N . ASN A 1 195 ? -11.813 -13.911 22.482 1.00 60.34 195 ASN A N 1
ATOM 1534 C CA . ASN A 1 195 ? -12.654 -14.994 21.958 1.00 60.34 195 ASN A CA 1
ATOM 1535 C C . ASN A 1 195 ? -13.786 -14.526 21.016 1.00 60.34 195 ASN A C 1
ATOM 1537 O O . ASN A 1 195 ? -14.658 -15.327 20.693 1.00 60.34 195 ASN A O 1
ATOM 1541 N N . LEU A 1 196 ? -13.813 -13.250 20.613 1.00 76.00 196 LEU A N 1
ATOM 1542 C CA . LEU A 1 196 ? -14.899 -12.650 19.820 1.00 76.00 196 LEU A CA 1
ATOM 1543 C C . LEU A 1 196 ? -14.448 -12.072 18.466 1.00 76.00 196 LEU A C 1
ATOM 1545 O O . LEU A 1 196 ? -15.181 -11.282 17.882 1.00 76.00 196 LEU A O 1
ATOM 1549 N N . MET A 1 197 ? -13.262 -12.425 17.960 1.00 86.69 197 MET A N 1
ATOM 1550 C CA . MET A 1 197 ? -12.800 -11.917 16.659 1.00 86.69 197 MET A CA 1
ATOM 1551 C C . MET A 1 197 ? -13.646 -12.467 15.494 1.00 86.69 197 MET A C 1
ATOM 1553 O O . MET A 1 197 ? -14.087 -13.615 15.531 1.00 86.69 197 MET A O 1
ATOM 1557 N N . VAL A 1 198 ? -13.861 -11.646 14.462 1.00 89.69 198 VAL A N 1
ATOM 1558 C CA . VAL A 1 198 ? -14.659 -11.966 13.265 1.00 89.69 198 VAL A CA 1
ATOM 1559 C C . VAL A 1 198 ? -13.806 -11.912 11.987 1.00 89.69 198 VAL A C 1
ATOM 1561 O O . VAL A 1 198 ? -12.888 -11.091 11.924 1.00 89.69 198 VAL A O 1
ATOM 1564 N N . PRO A 1 199 ? -14.089 -12.729 10.952 1.00 90.62 199 PRO A N 1
ATOM 1565 C CA . PRO A 1 199 ? -13.307 -12.723 9.715 1.00 90.62 199 PRO A CA 1
ATOM 1566 C C . PRO A 1 199 ? -13.347 -11.377 8.978 1.00 90.62 199 PRO A C 1
ATOM 1568 O O . PRO A 1 199 ? -14.407 -10.776 8.803 1.00 90.62 199 PRO A O 1
ATOM 1571 N N . ASN A 1 200 ? -12.191 -10.932 8.488 1.00 90.94 200 ASN A N 1
ATOM 1572 C CA . ASN A 1 200 ? -12.038 -9.697 7.725 1.00 90.94 200 ASN A CA 1
ATOM 1573 C C . ASN A 1 200 ? -12.580 -9.841 6.292 1.00 90.94 200 ASN A C 1
ATOM 1575 O O . ASN A 1 200 ? -12.041 -10.616 5.492 1.00 90.94 200 ASN A O 1
ATOM 1579 N N . LYS A 1 201 ? -13.569 -9.017 5.921 1.00 88.88 201 LYS A N 1
ATOM 1580 C CA . LYS A 1 201 ? -14.094 -8.896 4.547 1.00 88.88 201 LYS A CA 1
ATOM 1581 C C . LYS A 1 201 ? -13.008 -8.538 3.517 1.00 88.88 201 LYS A C 1
ATOM 1583 O O . LYS A 1 201 ? -13.137 -8.907 2.355 1.00 88.88 201 LYS A O 1
ATOM 1588 N N . PHE A 1 202 ? -11.931 -7.856 3.920 1.00 84.25 202 PHE A N 1
ATOM 1589 C CA . PHE A 1 202 ? -10.828 -7.432 3.037 1.00 84.25 202 PHE A CA 1
ATOM 1590 C C . PHE A 1 202 ? -9.631 -8.406 3.032 1.00 84.25 202 PHE A C 1
ATOM 1592 O O . PHE A 1 202 ? -8.551 -8.077 2.548 1.00 84.25 202 PHE A O 1
ATOM 1599 N N . SER A 1 203 ? -9.806 -9.634 3.531 1.00 72.56 203 SER A N 1
ATOM 1600 C CA . SER A 1 203 ? -8.760 -10.672 3.519 1.00 72.56 203 SER A CA 1
ATOM 1601 C C . SER A 1 203 ? -8.389 -11.190 2.116 1.00 72.56 203 SER A C 1
ATOM 1603 O O . SER A 1 203 ? -7.339 -11.810 1.950 1.00 72.56 203 SER A O 1
ATOM 1605 N N . ASN A 1 204 ? -9.193 -10.921 1.080 1.00 73.31 204 ASN A N 1
ATOM 1606 C CA . ASN A 1 204 ? -8.870 -11.261 -0.310 1.00 73.31 204 ASN A CA 1
ATOM 1607 C C . ASN A 1 204 ? -8.093 -10.125 -0.997 1.00 73.31 204 ASN A C 1
ATOM 1609 O O . ASN A 1 204 ? -8.668 -9.084 -1.328 1.00 73.31 204 ASN A O 1
ATOM 1613 N N . LEU A 1 205 ? -6.800 -10.336 -1.280 1.00 67.06 205 LEU A N 1
ATOM 1614 C CA . LEU A 1 205 ? -5.941 -9.327 -1.918 1.00 67.06 205 LEU A CA 1
ATOM 1615 C C . LEU A 1 205 ? -6.479 -8.857 -3.284 1.00 67.06 205 LEU A C 1
ATOM 1617 O O . LEU A 1 205 ? -6.423 -7.668 -3.577 1.00 67.06 205 LEU A O 1
ATOM 1621 N N . THR A 1 206 ? -7.054 -9.748 -4.102 1.00 67.56 206 THR A N 1
ATOM 1622 C CA . THR A 1 206 ? -7.531 -9.403 -5.460 1.00 67.56 206 THR A CA 1
ATOM 1623 C C . THR A 1 206 ? -8.716 -8.441 -5.435 1.00 67.56 206 THR A C 1
ATOM 1625 O O . THR A 1 206 ? -8.807 -7.520 -6.248 1.00 67.56 206 THR A O 1
ATOM 1628 N N . GLU A 1 207 ? -9.656 -8.663 -4.519 1.00 70.75 207 GLU A N 1
ATOM 1629 C CA . GLU A 1 207 ? -10.822 -7.794 -4.334 1.00 70.75 207 GLU A CA 1
ATOM 1630 C C . GLU A 1 207 ? -10.415 -6.499 -3.639 1.00 70.75 207 GLU A C 1
ATOM 1632 O O . GLU A 1 207 ? -10.877 -5.420 -4.004 1.00 70.75 207 GLU A O 1
ATOM 1637 N N . THR A 1 208 ? -9.464 -6.590 -2.715 1.00 71.06 208 THR A N 1
ATOM 1638 C CA . THR A 1 208 ? -8.968 -5.447 -1.959 1.00 71.06 208 THR A CA 1
ATOM 1639 C C . THR A 1 208 ? -8.140 -4.496 -2.822 1.00 71.06 208 THR A C 1
ATOM 1641 O O . THR A 1 208 ? -8.363 -3.294 -2.741 1.00 71.06 208 THR A O 1
ATOM 1644 N N . CYS A 1 209 ? -7.305 -4.977 -3.752 1.00 69.12 209 CYS A N 1
ATOM 1645 C CA . CYS A 1 209 ? -6.675 -4.116 -4.763 1.00 69.12 209 CYS A CA 1
ATOM 1646 C C . CYS A 1 209 ? -7.719 -3.329 -5.578 1.00 69.12 209 CYS A C 1
ATOM 1648 O O . CYS A 1 209 ? -7.572 -2.121 -5.742 1.00 69.12 209 CYS A O 1
ATOM 1650 N N . LYS A 1 210 ? -8.815 -3.973 -6.007 1.00 71.62 210 LYS A N 1
ATOM 1651 C CA . LYS A 1 210 ? -9.915 -3.307 -6.736 1.00 71.62 210 LYS A CA 1
ATOM 1652 C C . LYS A 1 210 ? -10.687 -2.311 -5.866 1.00 71.62 210 LYS A C 1
ATOM 1654 O O . LYS A 1 210 ? -11.167 -1.300 -6.376 1.00 71.62 210 LYS A O 1
ATOM 1659 N N . LEU A 1 211 ? -10.825 -2.575 -4.563 1.00 73.69 211 LEU A N 1
ATOM 1660 C CA . LEU A 1 211 ? -11.377 -1.607 -3.612 1.00 73.69 211 LEU A CA 1
ATOM 1661 C C . LEU A 1 211 ? -10.459 -0.386 -3.507 1.00 73.69 211 LEU A C 1
ATOM 1663 O O . LEU A 1 211 ? -10.933 0.732 -3.690 1.00 73.69 211 LEU A O 1
ATOM 1667 N N . PHE A 1 212 ? -9.156 -0.585 -3.303 1.00 71.69 212 PHE A N 1
ATOM 1668 C CA . PHE A 1 212 ? -8.174 0.500 -3.283 1.00 71.69 212 PHE A CA 1
ATOM 1669 C C . PHE A 1 212 ? -8.223 1.331 -4.578 1.00 71.69 212 PHE A C 1
ATOM 1671 O O . PHE A 1 212 ? -8.474 2.527 -4.489 1.00 71.69 212 PHE A O 1
ATOM 1678 N N . GLU A 1 213 ? -8.178 0.726 -5.773 1.00 71.94 213 GLU A N 1
ATOM 1679 C CA . GLU A 1 213 ? -8.359 1.438 -7.057 1.00 71.94 213 GLU A CA 1
ATOM 1680 C C . GLU A 1 213 ? -9.666 2.260 -7.125 1.00 71.94 213 GLU A C 1
ATOM 1682 O O . GLU A 1 213 ? -9.669 3.417 -7.558 1.00 71.94 213 GLU A O 1
ATOM 1687 N N . LYS A 1 214 ? -10.788 1.685 -6.666 1.00 78.38 214 LYS A N 1
ATOM 1688 C CA . LYS A 1 214 ? -12.120 2.319 -6.653 1.00 78.38 214 LYS A CA 1
ATOM 1689 C C . LYS A 1 214 ? -12.188 3.558 -5.748 1.00 78.38 214 LYS A C 1
ATOM 1691 O O . LYS A 1 214 ? -12.957 4.473 -6.053 1.00 78.38 214 LYS A O 1
ATOM 1696 N N . TYR A 1 215 ? -11.427 3.597 -4.651 1.00 67.44 215 TYR A N 1
ATOM 1697 C CA . TYR A 1 215 ? -11.384 4.740 -3.728 1.00 67.44 215 TYR A CA 1
ATOM 1698 C C . TYR A 1 215 ? -10.241 5.727 -4.060 1.00 67.44 215 TYR A C 1
ATOM 1700 O O . TYR A 1 215 ? -10.478 6.936 -4.059 1.00 67.44 215 TYR A O 1
ATOM 1708 N N . GLU A 1 216 ? -9.055 5.243 -4.450 1.00 62.00 216 GLU A N 1
ATOM 1709 C CA . GLU A 1 216 ? -7.897 6.041 -4.909 1.00 62.00 216 GLU A CA 1
ATOM 1710 C C . GLU A 1 216 ? -8.201 6.883 -6.152 1.00 62.00 216 GLU A C 1
ATOM 1712 O O . GLU A 1 216 ? -7.674 7.990 -6.294 1.00 62.00 216 GLU A O 1
ATOM 1717 N N . GLY A 1 217 ? -9.115 6.413 -7.011 1.00 39.81 217 GLY A N 1
ATOM 1718 C CA . GLY A 1 217 ? -9.607 7.120 -8.199 1.00 39.81 217 GLY A CA 1
ATOM 1719 C C . GLY A 1 217 ? -10.263 8.488 -7.942 1.00 39.81 217 GLY A C 1
ATOM 1720 O O . GLY A 1 217 ? -10.734 9.118 -8.888 1.00 39.81 217 GLY A O 1
ATOM 1721 N N . LYS A 1 218 ? -10.297 8.964 -6.689 1.00 35.50 218 LYS A N 1
ATOM 1722 C CA . LYS A 1 218 ? -10.690 10.330 -6.310 1.00 35.50 218 LYS A CA 1
ATOM 1723 C C . LYS A 1 218 ? -9.558 11.197 -5.748 1.00 35.50 218 LYS A C 1
ATOM 1725 O O . LYS A 1 218 ? -9.756 12.408 -5.684 1.00 35.50 218 LYS A O 1
ATOM 1730 N N . THR A 1 219 ? -8.427 10.635 -5.308 1.00 29.70 219 THR A N 1
ATOM 1731 C CA . THR A 1 219 ? -7.532 11.342 -4.367 1.00 29.70 219 THR A CA 1
ATOM 1732 C C . THR A 1 219 ? -6.046 11.405 -4.710 1.00 29.70 219 THR A C 1
ATOM 1734 O O . THR A 1 219 ? -5.463 12.399 -4.296 1.00 29.70 219 THR A O 1
ATOM 1737 N N . TRP A 1 220 ? -5.428 10.497 -5.490 1.00 31.25 220 TRP A N 1
ATOM 1738 C CA . TRP A 1 220 ? -4.170 10.809 -6.217 1.00 31.25 220 TRP A CA 1
ATOM 1739 C C . TRP A 1 220 ? -3.692 9.731 -7.205 1.00 31.25 220 TRP A C 1
ATOM 1741 O O . TRP A 1 220 ? -3.605 8.551 -6.886 1.00 31.25 220 TRP A O 1
ATOM 1751 N N . ALA A 1 221 ? -3.219 10.175 -8.375 1.00 27.12 221 ALA A N 1
ATOM 1752 C CA . ALA A 1 221 ? -2.448 9.348 -9.303 1.00 27.12 221 ALA A CA 1
ATOM 1753 C C . ALA A 1 221 ? -0.971 9.263 -8.859 1.00 27.12 221 ALA A C 1
ATOM 1755 O O . ALA A 1 221 ? -0.118 10.025 -9.323 1.00 27.12 221 ALA A O 1
ATOM 1756 N N . SER A 1 222 ? -0.661 8.347 -7.937 1.00 28.48 222 SER A N 1
ATOM 1757 C CA . SER A 1 222 ? 0.722 8.079 -7.519 1.00 28.48 222 SER A CA 1
ATOM 1758 C C . SER A 1 222 ? 1.460 7.232 -8.570 1.00 28.48 222 SER A C 1
ATOM 1760 O O . SER A 1 222 ? 1.175 6.057 -8.771 1.00 28.48 222 SER A O 1
ATOM 1762 N N . GLY A 1 223 ? 2.398 7.844 -9.302 1.00 29.50 223 GLY A N 1
ATOM 1763 C CA . GLY A 1 223 ? 3.292 7.174 -10.266 1.00 29.50 223 GLY A CA 1
ATOM 1764 C C . GLY A 1 223 ? 2.647 6.658 -11.565 1.00 29.50 223 GLY A C 1
ATOM 1765 O O . GLY A 1 223 ? 3.312 6.623 -12.598 1.00 29.50 223 GLY A O 1
ATOM 1766 N N . HIS A 1 224 ? 1.360 6.304 -11.560 1.00 33.69 224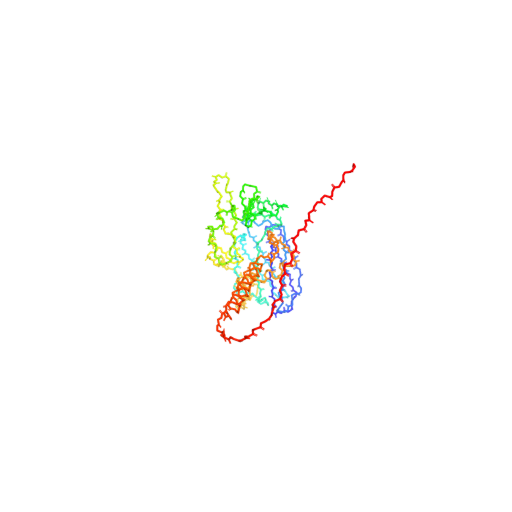 HIS A N 1
ATOM 1767 C CA . HIS A 1 224 ? 0.674 5.713 -12.709 1.00 33.69 224 HIS A CA 1
ATOM 1768 C C . HIS A 1 224 ? 0.198 6.776 -13.719 1.00 33.69 224 HIS A C 1
ATOM 1770 O O . HIS A 1 224 ? -0.998 7.008 -13.899 1.00 33.69 224 HIS A O 1
ATOM 1776 N N . GLN A 1 225 ? 1.141 7.406 -14.433 1.00 29.08 225 GLN A N 1
ATOM 1777 C CA . GLN A 1 225 ? 0.850 8.111 -15.692 1.00 29.08 225 GLN A CA 1
ATOM 1778 C C . GLN A 1 225 ? 0.527 7.109 -16.817 1.00 29.08 225 GLN A C 1
ATOM 1780 O O . GLN A 1 225 ? 1.210 7.023 -17.833 1.00 29.08 225 GLN A O 1
ATOM 1785 N N . VAL A 1 226 ? -0.564 6.360 -16.656 1.00 29.00 226 VAL A N 1
ATOM 1786 C CA . VAL A 1 226 ? -1.226 5.683 -17.776 1.00 29.00 226 VAL A CA 1
ATOM 1787 C C . VAL A 1 226 ? -2.280 6.636 -18.313 1.00 29.00 226 VAL A C 1
ATOM 1789 O O . VAL A 1 226 ? -3.472 6.549 -18.012 1.00 29.00 226 VAL A O 1
ATOM 1792 N N . ALA A 1 227 ? -1.804 7.594 -19.105 1.00 29.08 227 ALA A N 1
ATOM 1793 C CA . ALA A 1 227 ? -2.682 8.378 -19.946 1.00 29.08 227 ALA A CA 1
ATOM 1794 C C . ALA A 1 227 ? -3.397 7.438 -20.932 1.00 29.08 227 ALA A C 1
ATOM 1796 O O . ALA A 1 227 ? -2.765 6.749 -21.724 1.00 29.08 227 ALA A O 1
ATOM 1797 N N . GLN A 1 228 ? -4.726 7.471 -20.874 1.00 29.95 228 GLN A N 1
ATOM 1798 C CA . GLN A 1 228 ? -5.672 6.945 -21.860 1.00 29.95 228 GLN A CA 1
ATOM 1799 C C . GLN A 1 228 ? -5.789 5.417 -22.039 1.00 29.95 228 GLN A C 1
ATOM 1801 O O . GLN A 1 228 ? -4.949 4.696 -22.566 1.00 29.95 228 GLN A O 1
ATOM 1806 N N . LYS A 1 229 ? -7.008 4.972 -21.724 1.00 29.92 229 LYS A N 1
ATOM 1807 C CA . LYS A 1 229 ? -7.644 3.663 -21.939 1.00 29.92 229 LYS A CA 1
ATOM 1808 C C . LYS A 1 229 ? -7.895 3.334 -23.434 1.00 29.92 229 LYS A C 1
ATOM 1810 O O . LYS A 1 229 ? -8.891 2.695 -23.754 1.00 29.92 229 LYS A O 1
ATOM 1815 N N . TYR A 1 230 ? -7.045 3.796 -24.357 1.00 33.00 230 TYR A N 1
ATOM 1816 C CA . TYR A 1 230 ? -7.289 3.753 -25.809 1.00 33.00 230 TYR A CA 1
ATOM 1817 C C . TYR A 1 230 ? -6.060 3.313 -26.618 1.00 33.00 230 TYR A C 1
ATOM 1819 O O . TYR A 1 230 ? -5.339 4.130 -27.179 1.00 33.00 230 TYR A O 1
ATOM 1827 N N . GLN A 1 231 ? -5.868 1.996 -26.746 1.00 29.72 231 GLN A N 1
ATOM 1828 C CA . GLN A 1 231 ? -5.015 1.431 -27.808 1.00 29.72 231 GLN A CA 1
ATOM 1829 C C . GLN A 1 231 ? -5.430 0.012 -28.239 1.00 29.72 231 GLN A C 1
ATOM 1831 O O . GLN A 1 231 ? -5.307 -0.335 -29.410 1.00 29.72 231 GLN A O 1
ATOM 1836 N N . SER A 1 232 ? -6.011 -0.785 -27.334 1.00 31.20 232 SER A N 1
ATOM 1837 C CA . SER A 1 232 ? -6.542 -2.124 -27.643 1.00 31.20 232 SER A CA 1
ATOM 1838 C C . SER A 1 232 ? -7.747 -2.114 -28.595 1.00 31.20 232 SER A C 1
ATOM 1840 O O . SER A 1 232 ? -7.886 -3.026 -29.405 1.00 31.20 232 SER A O 1
ATOM 1842 N N . PHE A 1 233 ? -8.594 -1.079 -28.544 1.00 32.22 233 PHE A N 1
ATOM 1843 C CA . PHE A 1 233 ? -9.776 -0.983 -29.411 1.00 32.22 233 PHE A CA 1
ATOM 1844 C C . PHE A 1 233 ? -9.445 -0.684 -30.880 1.00 32.22 233 PHE A C 1
ATOM 1846 O O . PHE A 1 233 ? -10.058 -1.285 -31.757 1.00 32.22 233 PHE A O 1
ATOM 1853 N N . TRP A 1 234 ? -8.457 0.178 -31.157 1.00 28.25 234 TRP A N 1
ATOM 1854 C CA . TRP A 1 234 ? -8.140 0.605 -32.529 1.00 28.25 234 TRP A CA 1
ATOM 1855 C C . TRP A 1 234 ? -7.703 -0.561 -33.425 1.00 28.25 234 TRP A C 1
ATOM 1857 O O . TRP A 1 234 ? -8.243 -0.720 -34.519 1.00 28.25 234 TRP A O 1
ATOM 1867 N N . LYS A 1 235 ? -6.834 -1.454 -32.926 1.00 33.84 235 LYS A N 1
ATOM 1868 C CA . LYS A 1 235 ? -6.439 -2.663 -33.671 1.00 33.84 235 LYS A CA 1
ATOM 1869 C C . LYS A 1 235 ? -7.617 -3.586 -33.988 1.00 33.84 235 LYS A C 1
ATOM 1871 O O . LYS A 1 235 ? -7.652 -4.162 -35.070 1.00 33.84 235 LYS A O 1
ATOM 1876 N N . LEU A 1 236 ? -8.580 -3.735 -33.075 1.00 43.47 236 LEU A N 1
ATOM 1877 C CA . LEU A 1 236 ? -9.757 -4.574 -33.319 1.00 43.47 236 LEU A CA 1
ATOM 1878 C C . LEU A 1 236 ? -10.702 -3.945 -34.351 1.00 43.47 236 LEU A C 1
ATOM 1880 O O . LEU A 1 236 ? -11.236 -4.667 -35.191 1.00 43.47 236 LEU A O 1
ATOM 1884 N N . THR A 1 237 ? -10.867 -2.619 -34.352 1.00 46.19 237 THR A N 1
ATOM 1885 C CA . THR A 1 237 ? -11.653 -1.931 -35.388 1.00 46.19 237 THR A CA 1
ATOM 1886 C C . THR A 1 237 ? -10.976 -1.955 -36.758 1.00 46.19 237 THR A C 1
ATOM 1888 O O . THR A 1 237 ? -11.660 -2.213 -37.743 1.00 46.19 237 THR A O 1
ATOM 1891 N N . GLU A 1 238 ? -9.653 -1.776 -36.846 1.00 44.94 238 GLU A N 1
ATOM 1892 C CA . GLU A 1 238 ? -8.921 -1.880 -38.120 1.00 44.94 238 GLU A CA 1
ATOM 1893 C C . GLU A 1 238 ? -8.978 -3.300 -38.697 1.00 44.94 238 GLU A C 1
ATOM 1895 O O . GLU A 1 238 ? -9.317 -3.473 -39.866 1.00 44.94 238 GLU A O 1
ATOM 1900 N N . ILE A 1 239 ? -8.723 -4.327 -37.877 1.00 56.66 239 ILE A N 1
ATOM 1901 C CA . ILE A 1 239 ? -8.794 -5.732 -38.309 1.00 56.66 239 ILE A CA 1
ATOM 1902 C C . ILE A 1 239 ? -10.224 -6.098 -38.738 1.00 56.66 239 ILE A C 1
ATOM 1904 O O . ILE A 1 239 ? -10.401 -6.733 -39.775 1.00 56.66 239 ILE A O 1
ATOM 1908 N N . SER A 1 240 ? -11.248 -5.655 -37.999 1.00 56.34 240 SER A N 1
ATOM 1909 C CA . SER A 1 240 ? -12.654 -5.874 -38.370 1.00 56.34 240 SER A CA 1
ATOM 1910 C C . SER A 1 240 ? -13.008 -5.210 -39.707 1.00 56.34 240 SER A C 1
ATOM 1912 O O . SER A 1 240 ? -13.559 -5.866 -40.590 1.00 56.34 240 SER A O 1
ATOM 1914 N N . MET A 1 241 ? -12.629 -3.941 -39.902 1.00 56.19 241 MET A N 1
ATOM 1915 C CA . MET A 1 241 ? -12.878 -3.217 -41.155 1.00 56.19 241 MET A CA 1
ATOM 1916 C C . MET A 1 241 ? -12.145 -3.853 -42.342 1.00 56.19 241 MET A C 1
ATOM 1918 O O . MET A 1 241 ? -12.736 -3.986 -43.410 1.00 56.19 241 MET A O 1
ATOM 1922 N N . LEU A 1 242 ? -10.901 -4.309 -42.163 1.00 61.81 242 LEU A N 1
ATOM 1923 C CA . LEU A 1 242 ? -10.157 -5.027 -43.204 1.00 61.81 242 LEU A CA 1
ATOM 1924 C C . LEU A 1 242 ? -10.823 -6.360 -43.574 1.00 61.81 242 LEU A C 1
ATOM 1926 O O . LEU A 1 242 ? -10.950 -6.658 -44.760 1.00 61.81 242 LEU A O 1
ATOM 1930 N N . ILE A 1 243 ? -11.305 -7.133 -42.594 1.00 70.56 243 ILE A N 1
ATOM 1931 C CA . ILE A 1 243 ? -12.050 -8.379 -42.845 1.00 70.56 243 ILE A CA 1
ATOM 1932 C C . ILE A 1 243 ? -13.355 -8.093 -43.605 1.00 70.56 243 ILE A C 1
ATOM 1934 O O . ILE A 1 243 ? -13.658 -8.793 -44.571 1.00 70.56 243 ILE A O 1
ATOM 1938 N N . TRP A 1 244 ? -14.095 -7.042 -43.237 1.00 68.38 244 TRP A N 1
ATOM 1939 C CA . TRP A 1 244 ? -15.307 -6.626 -43.954 1.00 68.38 244 TRP A CA 1
ATOM 1940 C C . TRP A 1 244 ? -15.022 -6.157 -45.386 1.00 68.38 244 TRP A C 1
ATOM 1942 O O . TRP A 1 244 ? -15.724 -6.568 -46.307 1.00 68.38 244 TRP A O 1
ATOM 1952 N N . VAL A 1 245 ? -13.978 -5.351 -45.606 1.00 70.19 245 VAL A N 1
ATOM 1953 C CA . VAL A 1 245 ? -13.584 -4.888 -46.950 1.00 70.19 245 VAL A CA 1
ATOM 1954 C C . VAL A 1 245 ? -13.130 -6.053 -47.834 1.00 70.19 245 VAL A C 1
ATOM 1956 O O . VAL A 1 245 ? -13.551 -6.130 -48.987 1.00 70.19 245 VAL A O 1
ATOM 1959 N N . VAL A 1 246 ? -12.345 -6.998 -47.305 1.00 72.62 246 VAL A N 1
ATOM 1960 C CA . VAL A 1 246 ? -11.950 -8.217 -48.035 1.00 72.62 246 VAL A CA 1
ATOM 1961 C C . VAL A 1 246 ? -13.160 -9.113 -48.320 1.00 72.62 246 VAL A C 1
ATOM 1963 O O . VAL A 1 246 ? -13.272 -9.637 -49.426 1.00 72.62 246 VAL A O 1
ATOM 1966 N N . GLY A 1 247 ? -14.097 -9.245 -47.375 1.00 72.19 247 GLY A N 1
ATOM 1967 C CA . GLY A 1 247 ? -15.344 -9.989 -47.568 1.00 72.19 247 GLY A CA 1
ATOM 1968 C C . GLY A 1 247 ? -16.225 -9.400 -48.672 1.00 72.19 247 GLY A C 1
ATOM 1969 O O . GLY A 1 247 ? -16.671 -10.132 -49.554 1.00 72.19 247 GLY A O 1
ATOM 1970 N N . ILE A 1 248 ? -16.417 -8.076 -48.677 1.00 71.44 248 ILE A N 1
ATOM 1971 C CA . ILE A 1 248 ? -17.187 -7.367 -49.711 1.00 71.44 248 ILE A CA 1
ATOM 1972 C C . ILE A 1 248 ? -16.487 -7.463 -51.074 1.00 71.44 248 ILE A C 1
ATOM 1974 O O . ILE A 1 248 ? -17.137 -7.796 -52.060 1.00 71.44 248 ILE A O 1
ATOM 1978 N N . LEU A 1 249 ? -15.171 -7.234 -51.151 1.00 66.94 249 LEU A N 1
ATOM 1979 C CA . LEU A 1 249 ? -14.425 -7.354 -52.411 1.00 66.94 249 LEU A CA 1
ATOM 1980 C C . LEU A 1 249 ? -14.453 -8.786 -52.963 1.00 66.94 249 LEU A C 1
ATOM 1982 O O . LEU A 1 249 ? -14.686 -8.969 -54.156 1.00 66.94 249 LEU A O 1
ATOM 1986 N N . GLY A 1 250 ? -14.283 -9.798 -52.107 1.00 68.56 250 GLY A N 1
ATOM 1987 C CA . GLY A 1 250 ? -14.398 -11.206 -52.492 1.00 68.56 250 GLY A CA 1
ATOM 1988 C C . GLY A 1 250 ? -15.797 -11.561 -53.003 1.00 68.56 250 GLY A C 1
ATOM 1989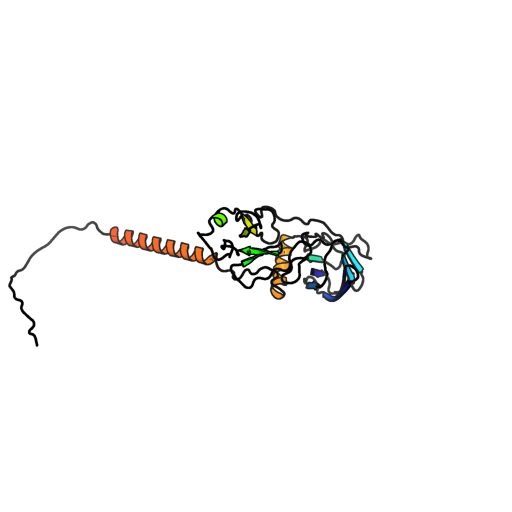 O O . GLY A 1 250 ? -15.923 -12.186 -54.055 1.00 68.56 250 GLY A O 1
ATOM 1990 N N . TYR A 1 251 ? -16.847 -11.100 -52.315 1.00 69.69 251 TYR A N 1
ATOM 1991 C CA . TYR A 1 251 ? -18.234 -11.281 -52.746 1.00 69.69 251 TYR A CA 1
ATOM 1992 C C . TYR A 1 251 ? -18.508 -10.609 -54.103 1.00 69.69 251 TYR A C 1
ATOM 1994 O O . TYR A 1 251 ? -19.038 -11.249 -55.009 1.00 69.69 251 TYR A O 1
ATOM 2002 N N . CYS A 1 252 ? -18.070 -9.359 -54.292 1.00 60.47 252 CYS A N 1
ATOM 2003 C CA . CYS A 1 252 ? -18.209 -8.640 -55.561 1.00 60.47 252 CYS A CA 1
ATOM 2004 C C . CYS A 1 252 ? -17.473 -9.330 -56.720 1.00 60.47 252 CYS A C 1
ATOM 2006 O O . CYS A 1 252 ? -18.000 -9.375 -57.828 1.00 60.47 252 CYS A O 1
ATOM 2008 N N . ILE A 1 253 ? -16.286 -9.903 -56.487 1.00 63.97 253 ILE A N 1
ATOM 2009 C CA . ILE A 1 253 ? -15.567 -10.680 -57.512 1.00 63.97 253 ILE A CA 1
ATOM 2010 C C . ILE A 1 253 ? -16.353 -11.947 -57.881 1.00 63.97 253 ILE A C 1
ATOM 2012 O O . ILE A 1 253 ? -16.492 -12.251 -59.065 1.00 63.97 253 ILE A O 1
ATOM 2016 N N . ILE A 1 254 ? -16.914 -12.656 -56.895 1.00 63.31 254 ILE A N 1
ATOM 2017 C CA . ILE A 1 254 ? -17.724 -13.860 -57.132 1.00 63.31 254 ILE A CA 1
ATOM 2018 C C . ILE A 1 254 ? -19.011 -13.521 -57.898 1.00 63.31 254 ILE A C 1
ATOM 2020 O O . ILE A 1 254 ? -19.331 -14.214 -58.862 1.00 63.31 254 ILE A O 1
ATOM 2024 N N . GLU A 1 255 ? -19.737 -12.458 -57.538 1.00 54.84 255 GLU A N 1
ATOM 2025 C CA . GLU A 1 255 ? -20.999 -12.128 -58.216 1.00 54.84 255 GLU A CA 1
ATOM 2026 C C . GLU A 1 255 ? -20.795 -11.511 -59.615 1.00 54.84 255 GLU A C 1
ATOM 2028 O O . GLU A 1 255 ? -21.589 -11.785 -60.520 1.00 54.84 255 GLU A O 1
ATOM 2033 N N . CYS A 1 256 ? -19.726 -10.735 -59.832 1.00 54.59 256 CYS A N 1
ATOM 2034 C CA . CYS A 1 256 ? -19.420 -10.152 -61.143 1.00 54.59 256 CYS A CA 1
ATOM 2035 C C . CYS A 1 256 ? -18.811 -11.166 -62.124 1.00 54.59 256 CYS A C 1
ATOM 2037 O O . CYS A 1 256 ? -19.209 -11.188 -63.287 1.00 54.59 256 CYS A O 1
ATOM 2039 N N . CYS A 1 257 ? -17.887 -12.029 -61.682 1.00 51.31 257 CYS A N 1
ATOM 2040 C CA . CYS A 1 257 ? -17.283 -13.047 -62.553 1.00 51.31 257 CYS A CA 1
ATOM 2041 C C . CYS A 1 257 ? -18.139 -14.323 -62.670 1.00 51.31 257 CYS A C 1
ATOM 2043 O O . CYS A 1 257 ? -18.055 -15.027 -63.670 1.00 51.31 257 CYS A O 1
ATOM 2045 N N . GLY A 1 258 ? -19.007 -14.615 -61.695 1.00 44.03 258 GLY A N 1
ATOM 2046 C CA . GLY A 1 258 ? -19.879 -15.798 -61.698 1.00 44.03 258 GLY A CA 1
ATOM 2047 C C . GLY A 1 258 ? -21.072 -15.741 -62.664 1.00 44.03 258 GLY A C 1
ATOM 2048 O O . GLY A 1 258 ? -21.853 -16.688 -62.709 1.00 44.03 258 GLY A O 1
ATOM 2049 N N . LYS A 1 259 ? -21.244 -14.647 -63.421 1.00 40.56 259 LYS A N 1
ATOM 2050 C CA . LYS A 1 259 ? -22.362 -14.441 -64.366 1.00 40.56 259 LYS A CA 1
ATOM 2051 C C . LYS A 1 259 ? -21.953 -14.452 -65.846 1.00 40.56 259 LYS A C 1
ATOM 2053 O O . LYS A 1 259 ? -22.816 -14.277 -66.704 1.00 40.56 259 LYS A O 1
ATOM 2058 N N . SER A 1 260 ? -20.677 -14.667 -66.173 1.00 48.16 260 SER A N 1
ATOM 2059 C CA . SER A 1 260 ? -20.174 -14.603 -67.554 1.00 48.16 260 SER A CA 1
ATOM 2060 C C . SER A 1 260 ? -20.115 -15.960 -68.270 1.00 48.16 260 SER A C 1
ATOM 2062 O O . SER A 1 260 ? -19.088 -16.290 -68.857 1.00 48.16 260 SER A O 1
ATOM 2064 N N . GLU A 1 261 ? -21.203 -16.738 -68.273 1.00 42.06 261 GLU A N 1
ATOM 2065 C CA . GLU A 1 261 ? -21.350 -17.835 -69.242 1.00 42.06 261 GLU A CA 1
ATOM 2066 C C . GLU A 1 261 ? -22.820 -18.198 -69.534 1.00 42.06 261 GLU A C 1
ATOM 2068 O O . GLU A 1 261 ? -23.701 -18.033 -68.695 1.00 42.06 261 GLU A O 1
ATOM 2073 N N . ASN A 1 262 ? -23.065 -18.728 -70.738 1.00 37.31 262 ASN A N 1
ATOM 2074 C CA . ASN A 1 262 ? -24.348 -19.238 -71.249 1.00 37.31 262 ASN A CA 1
ATOM 2075 C C . ASN A 1 262 ? -25.499 -18.234 -71.493 1.00 37.31 262 ASN A C 1
ATOM 2077 O O . ASN A 1 262 ? -26.518 -18.239 -70.800 1.00 37.31 262 ASN A O 1
ATOM 2081 N N . LYS A 1 263 ? -25.473 -17.585 -72.668 1.00 29.77 263 LYS A N 1
ATOM 2082 C CA . LYS A 1 263 ? -26.540 -17.840 -73.659 1.00 29.77 263 LYS A CA 1
ATOM 2083 C C . LYS A 1 263 ? -26.087 -17.608 -75.100 1.00 29.77 263 LYS A C 1
ATOM 2085 O O . LYS A 1 263 ? -25.047 -17.009 -75.351 1.00 29.77 263 LYS A O 1
ATOM 2090 N N . LYS A 1 264 ? -26.852 -18.173 -76.033 1.00 32.78 264 LYS A N 1
ATOM 2091 C CA . LYS A 1 264 ? -26.468 -18.426 -77.423 1.00 32.78 264 LYS A CA 1
ATOM 2092 C C . LYS A 1 264 ? -27.518 -17.846 -78.383 1.00 32.78 264 LYS A C 1
ATOM 2094 O O . LYS A 1 264 ? -28.703 -17.926 -78.078 1.00 32.78 264 LYS A O 1
ATOM 2099 N N . GLU A 1 265 ? -27.047 -17.426 -79.559 1.00 30.14 265 GLU A N 1
ATOM 2100 C CA . GLU A 1 265 ? -27.703 -17.642 -80.865 1.00 30.14 265 GLU A CA 1
ATOM 2101 C C . GLU A 1 265 ? -28.836 -16.690 -81.348 1.00 30.14 265 GLU A C 1
ATOM 2103 O O . GLU A 1 265 ? -29.975 -16.786 -80.910 1.00 30.14 265 GLU A O 1
ATOM 2108 N N . ASN A 1 266 ? -28.497 -15.902 -82.391 1.00 27.16 266 ASN A N 1
ATOM 2109 C CA . ASN A 1 266 ? -29.343 -15.310 -83.459 1.00 27.16 266 ASN A CA 1
ATOM 2110 C C . ASN A 1 266 ? -30.384 -14.215 -83.062 1.00 27.16 266 ASN A C 1
ATOM 2112 O O . ASN A 1 266 ? -30.768 -14.096 -81.907 1.00 27.16 266 ASN A O 1
ATOM 2116 N N . SER A 1 267 ? -30.834 -13.311 -83.956 1.00 27.48 267 SER A N 1
ATOM 2117 C CA . SER A 1 267 ? -30.798 -13.293 -85.437 1.00 27.48 267 SER A CA 1
ATOM 2118 C C . SER A 1 267 ? -30.797 -11.879 -86.088 1.00 27.48 267 SER A C 1
ATOM 2120 O O . SER A 1 267 ? -31.291 -10.928 -85.500 1.00 27.48 267 SER A O 1
ATOM 2122 N N . GLU A 1 268 ? -30.366 -11.815 -87.358 1.00 29.11 268 GLU A N 1
ATOM 2123 C CA . GLU A 1 268 ? -30.856 -10.952 -88.471 1.00 29.11 268 GLU A CA 1
ATOM 2124 C C . GLU A 1 268 ? -30.713 -9.393 -88.534 1.00 29.11 268 GLU A C 1
ATOM 2126 O O . GLU A 1 268 ? -31.573 -8.629 -88.116 1.00 29.11 268 GLU A O 1
ATOM 2131 N N . THR A 1 269 ? -29.718 -8.974 -89.342 1.00 27.20 269 THR A N 1
ATOM 2132 C CA . THR A 1 269 ? -29.854 -8.175 -90.601 1.00 27.20 269 THR A CA 1
ATOM 2133 C C . THR A 1 269 ? -29.979 -6.626 -90.626 1.00 27.20 269 THR A C 1
ATOM 2135 O O . THR A 1 269 ? -30.948 -6.031 -90.173 1.00 27.20 269 THR A O 1
ATOM 2138 N N . SER A 1 270 ? -29.104 -6.015 -91.457 1.00 29.61 270 SER A N 1
ATOM 2139 C CA . SER A 1 270 ? -29.167 -4.667 -92.096 1.00 29.61 270 SER A CA 1
ATOM 2140 C C . SER A 1 270 ? -28.868 -3.421 -91.224 1.00 29.61 270 SER A C 1
ATOM 2142 O O . SER A 1 270 ? -29.140 -3.427 -90.035 1.00 29.61 270 SER A O 1
ATOM 2144 N N . LYS A 1 271 ? -28.291 -2.314 -91.742 1.00 30.91 271 LYS A N 1
ATOM 2145 C CA . LYS A 1 271 ? -27.835 -1.963 -93.116 1.00 30.91 271 LYS A CA 1
ATOM 2146 C C . LYS A 1 271 ? -26.698 -0.900 -93.092 1.00 30.91 271 LYS A C 1
ATOM 2148 O O . LYS A 1 271 ? -26.564 -0.185 -92.113 1.00 30.91 271 LYS A O 1
ATOM 2153 N N . ALA A 1 272 ? -25.926 -0.840 -94.190 1.00 29.38 272 ALA A N 1
ATOM 2154 C CA . ALA A 1 272 ? -25.331 0.321 -94.911 1.00 29.38 272 ALA A CA 1
ATOM 2155 C C . ALA A 1 272 ? -25.350 1.756 -94.284 1.00 29.38 272 ALA A C 1
ATOM 2157 O O . ALA A 1 272 ? -26.346 2.130 -93.682 1.00 29.38 272 ALA A O 1
ATOM 2158 N N . GLU A 1 273 ? -24.381 2.677 -94.502 1.00 29.16 273 GLU A N 1
ATOM 2159 C CA . GLU A 1 273 ? -23.240 2.735 -95.460 1.00 29.16 273 GLU A CA 1
ATOM 2160 C C . GLU A 1 273 ? -22.218 3.895 -95.191 1.00 29.16 273 GLU A C 1
ATOM 2162 O O . GLU A 1 273 ? -22.600 4.881 -94.581 1.00 29.16 273 GLU A O 1
ATOM 2167 N N . ARG A 1 274 ? -20.985 3.798 -95.761 1.00 30.84 274 ARG A N 1
ATOM 2168 C CA . ARG A 1 274 ? -20.001 4.855 -96.229 1.00 30.84 274 ARG A CA 1
ATOM 2169 C C . ARG A 1 274 ? -19.582 6.036 -95.285 1.00 30.84 274 ARG A C 1
ATOM 2171 O O . ARG A 1 274 ? -20.412 6.655 -94.649 1.00 30.84 274 ARG A O 1
ATOM 2178 N N . LYS A 1 275 ? -18.278 6.340 -95.052 1.00 27.80 275 LYS A N 1
ATOM 2179 C CA . LYS A 1 275 ? -17.230 7.063 -95.874 1.00 27.80 275 LYS A CA 1
ATOM 2180 C C . LYS A 1 275 ? -17.604 8.531 -96.230 1.00 27.80 275 LYS A C 1
ATOM 2182 O O . LYS A 1 275 ? -18.746 8.719 -96.618 1.00 27.80 275 LYS A O 1
ATOM 2187 N N . LYS A 1 276 ? -16.754 9.594 -96.230 1.00 31.61 276 LYS A N 1
ATOM 2188 C CA . LYS A 1 276 ? -15.263 9.877 -96.245 1.00 31.61 276 LYS A CA 1
ATOM 2189 C C . LYS A 1 276 ? -15.044 11.382 -95.775 1.00 31.61 276 LYS A C 1
ATOM 2191 O O . LYS A 1 276 ? -16.063 12.047 -95.665 1.00 31.61 276 LYS A O 1
ATOM 2196 N N . THR A 1 277 ? -13.897 12.068 -95.519 1.00 25.66 277 THR A N 1
ATOM 2197 C CA . THR A 1 277 ? -12.423 11.834 -95.650 1.00 25.66 277 THR A CA 1
ATOM 2198 C C . THR A 1 277 ? -11.511 12.493 -94.560 1.00 25.66 277 THR A C 1
ATOM 2200 O O . THR A 1 277 ? -11.042 11.767 -93.693 1.00 25.66 277 THR A O 1
ATOM 2203 N N . SER A 1 278 ? -11.176 13.793 -94.692 1.00 29.81 278 SER A N 1
ATOM 2204 C CA . SER A 1 278 ? -10.000 14.578 -94.202 1.00 29.81 278 SER A CA 1
ATOM 2205 C C . SER A 1 278 ? -10.316 16.090 -94.394 1.00 29.81 278 SER A C 1
ATOM 2207 O O . SER A 1 278 ? -11.423 16.360 -94.865 1.00 29.81 278 SER A O 1
ATOM 2209 N N . GLU A 1 279 ? -9.530 17.140 -94.089 1.00 30.41 279 GLU A N 1
ATOM 2210 C CA . GLU A 1 279 ? -8.205 17.449 -93.469 1.00 30.41 279 GLU A CA 1
ATOM 2211 C C . GLU A 1 279 ? -8.469 18.576 -92.408 1.00 30.41 279 GLU A C 1
ATOM 2213 O O . GLU A 1 279 ? -9.524 19.204 -92.466 1.00 30.41 279 GLU A O 1
ATOM 2218 N N . GLU A 1 280 ? -7.754 18.769 -91.287 1.00 29.08 280 GLU A N 1
ATOM 2219 C CA . GLU A 1 280 ? -6.395 19.333 -91.044 1.00 29.08 280 GLU A CA 1
ATOM 2220 C C . GLU A 1 280 ? -6.196 20.850 -91.355 1.00 29.08 280 GLU A C 1
ATOM 2222 O O . GLU A 1 280 ? -6.815 21.376 -92.274 1.00 29.08 280 GLU A O 1
ATOM 2227 N N . VAL A 1 281 ? -5.283 21.496 -90.590 1.00 32.75 281 VAL A N 1
ATOM 2228 C CA . VAL A 1 281 ? -4.574 22.801 -90.782 1.00 32.75 281 VAL A CA 1
ATOM 2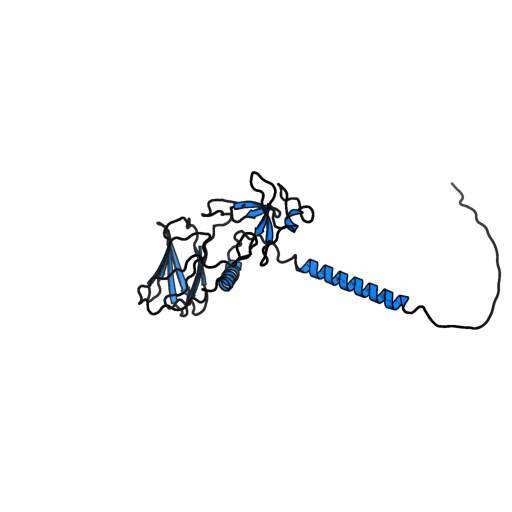229 C C . VAL A 1 281 ? -4.938 23.982 -89.838 1.00 32.75 281 VAL A C 1
ATOM 2231 O O . VAL A 1 281 ? -6.014 24.558 -89.929 1.00 32.75 281 VAL A O 1
ATOM 2234 N N . GLU A 1 282 ? -3.962 24.313 -88.964 1.00 33.22 282 GLU A N 1
ATOM 2235 C CA . GLU A 1 282 ? -3.440 25.627 -88.472 1.00 33.22 282 GLU A CA 1
ATOM 2236 C C . GLU A 1 282 ? -4.404 26.788 -88.082 1.00 33.22 282 GLU A C 1
ATOM 2238 O O . GLU A 1 282 ? -5.404 27.054 -88.733 1.00 33.22 282 GLU A O 1
ATOM 2243 N N . ILE A 1 283 ? -4.233 27.562 -86.993 1.00 33.22 283 ILE A N 1
ATOM 2244 C CA . ILE A 1 283 ? -3.056 28.173 -86.316 1.00 33.22 283 ILE A CA 1
ATOM 2245 C C . ILE A 1 283 ? -2.309 29.207 -87.178 1.00 33.22 283 ILE A C 1
ATOM 2247 O O . ILE A 1 283 ? -1.330 28.895 -87.840 1.00 33.22 283 ILE A O 1
ATOM 2251 N N . ASN A 1 284 ? -2.705 30.479 -87.079 1.00 30.91 284 ASN A N 1
ATOM 2252 C CA . ASN A 1 284 ? -1.911 31.601 -87.587 1.00 30.91 284 ASN A CA 1
ATOM 2253 C C . ASN A 1 284 ? -1.365 32.453 -86.432 1.00 30.91 284 ASN A C 1
ATOM 2255 O O . ASN A 1 284 ? -2.036 32.622 -85.413 1.00 30.91 284 ASN A O 1
ATOM 2259 N N . ASN A 1 285 ? -0.151 32.978 -86.604 1.00 31.16 285 ASN A N 1
ATOM 2260 C CA . ASN A 1 285 ? 0.530 33.811 -85.609 1.00 31.16 285 ASN A CA 1
ATOM 2261 C C . ASN A 1 285 ? 0.051 35.270 -85.646 1.00 31.16 285 ASN A C 1
ATOM 2263 O O . ASN A 1 285 ? -0.342 35.776 -86.699 1.00 31.16 285 ASN A O 1
ATOM 2267 N N . MET A 1 286 ? 0.272 35.975 -84.535 1.00 28.34 286 MET A N 1
ATOM 2268 C CA . MET A 1 286 ? 1.014 37.241 -84.558 1.00 28.34 286 MET A CA 1
ATOM 2269 C C . MET A 1 286 ? 1.966 37.290 -83.359 1.00 28.34 286 MET A C 1
ATOM 2271 O O . MET A 1 286 ? 1.559 36.781 -82.292 1.00 28.34 286 MET A O 1
#

InterPro domains:
  IPR000742 EGF-like domain [PS00022] (165-176)
  IPR000742 EGF-like domain [PS01186] (165-176)
  IPR000742 EGF-like domain [PS50026] (139-177)
  IPR001774 Delta/Serrate/lag-2 (DSL) protein [SM00051] (71-130)
  IPR039178 Protein Lag2 [PTHR22669] (55-228)

Radius of gyration: 34.13 Å; chains: 1; bounding box: 58×56×122 Å

Secondary structure (DSSP, 8-state):
-EEEEEESS-EEEEEEEEETTEEEEEEEEEPBT--EEEE-------SS-EEEEEE-SS-EEEEEE---TT--EE--EE-TTEEEEEEE--PSTTEESTTS-EE-----TTEEE-TTS-EEEPTTEESTTS-EEGGG-TTGGG----TT-EEEEE--TTSPPEEEEEPPTTEESTTS-EEPPPSEE---EESS-GGG-EE-TT--HHHHHHHHHHHHTTT---S-----S-SHHHHHHHHHHHHHHHHHHHHHHHHHHTT---------------------------

Sequence (286 aa):
MEILIESGASIHAELVVTYENKSQVTWRQLKADTPEFLTFDGFNISRRLLNITIHDNVTSSSLIFVPNKNHDYAINDLPPPFVGFQMKFGCAKNGYGAICERQCTTNETNKRCNEHGMLTCSAGHCGADCEKSGTQCSFLFKCNCKNDGRCYVFRPRSSDELAVCECPPGYFGYYCERFKQFDKNLTFSTNFGKNLMVPNKFSNLTETCKLFEKYEGKTWASGHQVAQKYQSFWKLTEISMLIWVVGILGYCIIECCGKSENKKENSETSKAERKKTSEEVEINNM

Foldseek 3Di:
DKKKWAFQAFWWKWKWKDDDPDIDIDIDRHHHPDIDMDDDDDDQQDQGKIKIWMDTPPKIKIFIDRDWQPFFEFAFWAAPRIAAIGDHHDEDAQFAARRSPEGADDPDPQWAADNHSDIFGDFQFDDPVRPDGDVSPVQLVVQQAPPPWTWTWDDDPPDDIHIFTDEDFQFDDRRSPDGDDGPYYTYMDMPDDPPRIDTHPCNDRVVVVVVCVVVVVVPDDRRPPPPDPDDVVVVVVVVVVVVVVCVVVVVCCCVVVVPPDDDDDDDDDDDDDDDDDDDDDDDDDD